Protein AF-A0A1S8TD95-F1 (afdb_monomer)

Mean predicted aligned error: 3.73 Å

Secondary structure (DSSP, 8-state):
-----HHHHHHHH-EEEEEEE-TTS-EEEEEEE--EEETTEEEEEEETTSHHHHHHHHH-EEEEEEE-TT-EEEEEEEEEEE--THHHHHHHHH-TTHHHHS-TTGGGGEEEEEEEEEEEEEEE-SSSS-EEEEEEESS------SEEE-TT-----HHHHH-TT--EE--SS-EE-GGG-----HHHHH-TT--EEE-

Radius of gyration: 20.78 Å; Cα contacts (8 Å, |Δi|>4): 408; chains: 1; bounding box: 47×34×56 Å

Nearest PDB structures (foldseek):
  2ig6-assembly1_A  TM=8.565E-01  e=1.564E-10  Clostridium acetobutylicum
  2ig6-assembly1_B  TM=8.443E-01  e=9.741E-10  Clostridium acetobutylicum
  1t9m-assembly1_B  TM=7.371E-01  e=1.537E-07  Pseudomonas aeruginosa
  6ymh-assembly1_AAA  TM=7.450E-01  e=3.445E-06  Escherichia coli K-12
  6vna-assembly1_C  TM=8.209E-01  e=1.605E-04  Paracoccus denitrificans PD1222

Solvent-accessible surface area (backbone atoms only — not comparable to full-atom values): 11036 Å² total; per-residue (Å²): 130,85,78,79,65,63,63,55,56,46,47,73,53,22,66,27,41,40,32,42,48,47,98,89,66,48,81,42,77,46,78,46,58,45,65,47,74,56,97,84,26,45,28,33,72,45,42,69,90,38,68,70,39,54,31,40,75,74,65,28,44,40,37,38,42,37,64,46,98,71,58,36,32,42,37,39,41,33,38,40,43,80,56,62,76,70,49,48,58,53,49,41,73,73,36,62,74,48,47,77,78,31,53,85,75,55,49,74,50,43,47,29,35,36,40,54,33,26,29,34,38,41,39,31,74,78,46,86,67,38,42,34,48,66,38,51,32,63,96,37,70,63,65,69,70,39,66,46,55,40,84,68,44,82,71,79,56,59,46,36,74,67,35,91,59,59,34,40,45,91,51,93,36,43,44,62,41,63,44,33,48,84,64,78,51,63,42,49,75,64,38,92,74,58,26,45,44,80,70

Structure (mmCIF, N/CA/C/O backbone):
data_AF-A0A1S8TD95-F1
#
_entry.id   AF-A0A1S8TD95-F1
#
loop_
_atom_site.group_PDB
_atom_site.id
_atom_site.type_symbol
_atom_site.label_atom_id
_atom_site.label_alt_id
_atom_site.label_comp_id
_atom_site.label_asym_id
_atom_site.label_entity_id
_atom_site.label_seq_id
_atom_site.pdbx_PDB_ins_code
_atom_site.Cartn_x
_atom_site.Cartn_y
_atom_site.Cartn_z
_atom_site.occupancy
_atom_site.B_iso_or_equiv
_atom_site.auth_seq_id
_atom_site.auth_comp_id
_atom_site.auth_asym_id
_atom_site.auth_atom_id
_atom_site.pdbx_PDB_model_num
ATOM 1 N N . MET A 1 1 ? 19.585 10.163 2.029 1.00 35.16 1 MET A N 1
ATOM 2 C CA . MET A 1 1 ? 18.233 10.493 1.517 1.00 35.16 1 MET A CA 1
ATOM 3 C C . MET A 1 1 ? 17.245 10.356 2.663 1.00 35.16 1 MET A C 1
ATOM 5 O O . MET A 1 1 ? 17.213 9.296 3.270 1.00 35.16 1 MET A O 1
ATOM 9 N N . LYS A 1 2 ? 16.493 11.408 3.016 1.00 37.78 2 LYS A N 1
ATOM 10 C CA . LYS A 1 2 ? 15.393 11.279 3.989 1.00 37.78 2 LYS A CA 1
ATOM 11 C C . LYS A 1 2 ? 14.334 10.378 3.350 1.00 37.78 2 LYS A C 1
ATOM 13 O O . LYS A 1 2 ? 13.801 10.753 2.311 1.00 37.78 2 LYS A O 1
ATOM 18 N N . THR A 1 3 ? 14.073 9.199 3.911 1.00 50.66 3 THR A N 1
ATOM 19 C CA . THR A 1 3 ? 12.971 8.338 3.459 1.00 50.66 3 THR A CA 1
ATOM 20 C C . THR A 1 3 ? 11.686 9.166 3.482 1.00 50.66 3 THR A C 1
ATOM 22 O O . THR A 1 3 ? 11.334 9.703 4.534 1.00 50.66 3 THR A O 1
ATOM 25 N N . LYS A 1 4 ? 11.026 9.334 2.330 1.00 70.69 4 LYS A N 1
ATOM 26 C CA . LYS A 1 4 ? 9.718 9.991 2.278 1.00 70.69 4 LYS A CA 1
ATOM 27 C C . LYS A 1 4 ? 8.750 9.161 3.115 1.00 70.69 4 LYS A C 1
ATOM 29 O O . LYS A 1 4 ? 8.666 7.946 2.960 1.00 70.69 4 LYS A O 1
ATOM 34 N N . ASP A 1 5 ? 8.058 9.814 4.038 1.00 84.75 5 ASP A N 1
ATOM 35 C CA . ASP A 1 5 ? 7.089 9.146 4.897 1.00 84.75 5 ASP A CA 1
ATOM 36 C C . ASP A 1 5 ? 5.727 9.110 4.196 1.00 84.75 5 ASP A C 1
ATOM 38 O O . ASP A 1 5 ? 4.870 9.966 4.414 1.00 84.75 5 ASP A O 1
ATOM 42 N N . TYR A 1 6 ? 5.555 8.140 3.294 1.00 93.56 6 TYR A N 1
ATOM 43 C CA . TYR A 1 6 ? 4.337 7.976 2.495 1.00 93.56 6 TYR A CA 1
ATOM 44 C C . TYR A 1 6 ? 3.078 7.743 3.341 1.00 93.56 6 TYR A C 1
ATOM 46 O O . TYR A 1 6 ? 1.971 8.018 2.881 1.00 93.56 6 TYR A O 1
ATOM 54 N N . PHE A 1 7 ? 3.224 7.332 4.604 1.00 94.50 7 PHE A N 1
ATOM 55 C CA . PHE A 1 7 ? 2.104 7.201 5.534 1.00 94.50 7 PHE A CA 1
ATOM 56 C C . PHE A 1 7 ? 1.451 8.552 5.838 1.00 94.50 7 PHE A C 1
ATOM 58 O O . PHE A 1 7 ? 0.236 8.616 6.020 1.00 94.50 7 PHE A O 1
ATOM 65 N N . LYS A 1 8 ? 2.218 9.651 5.832 1.00 94.12 8 LYS A N 1
ATOM 66 C CA . LYS A 1 8 ? 1.659 10.996 6.041 1.00 94.12 8 LYS A CA 1
ATOM 67 C C . LYS A 1 8 ? 0.661 11.377 4.957 1.00 94.12 8 LYS A C 1
ATOM 69 O O . LYS A 1 8 ? -0.351 11.981 5.279 1.00 94.12 8 LYS A O 1
ATOM 74 N N . ILE A 1 9 ? 0.888 10.947 3.715 1.00 95.75 9 ILE A N 1
ATOM 75 C CA . ILE A 1 9 ? -0.062 11.167 2.617 1.00 95.75 9 ILE A CA 1
ATOM 76 C C . ILE A 1 9 ? -1.394 10.479 2.931 1.00 95.75 9 ILE A C 1
ATOM 78 O O . ILE A 1 9 ? -2.447 11.087 2.773 1.00 95.75 9 ILE A O 1
ATOM 82 N N . LEU A 1 10 ? -1.366 9.241 3.438 1.00 97.00 10 LEU A N 1
ATOM 83 C CA . LEU A 1 10 ? -2.585 8.536 3.847 1.00 97.00 10 LEU A CA 1
ATOM 84 C C . LEU A 1 10 ? -3.296 9.242 5.009 1.00 97.00 10 LEU A C 1
ATOM 86 O O . LEU A 1 10 ? -4.521 9.319 5.006 1.00 97.00 10 LEU A O 1
ATOM 90 N N . ARG A 1 11 ? -2.558 9.813 5.971 1.00 95.56 11 ARG A N 1
ATOM 91 C CA . ARG A 1 11 ? -3.159 10.610 7.056 1.00 95.56 11 ARG A CA 1
ATOM 92 C C . ARG A 1 11 ? -3.758 11.9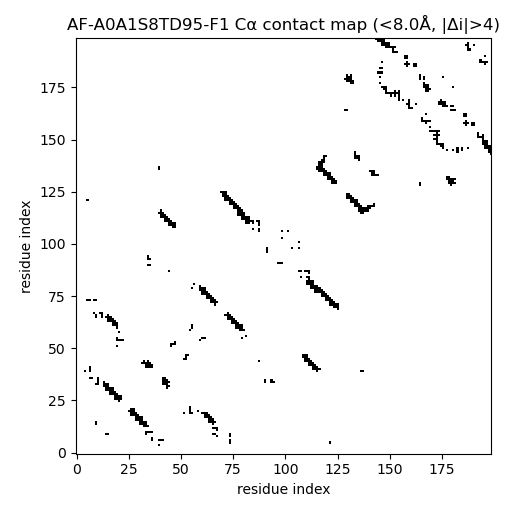27 6.570 1.00 95.56 11 ARG A C 1
ATOM 94 O O . ARG A 1 11 ? -4.793 12.326 7.085 1.00 95.56 11 ARG A O 1
ATOM 101 N N . GLU A 1 12 ? -3.126 12.585 5.603 1.00 95.81 12 GLU A N 1
ATOM 102 C CA . GLU A 1 12 ? -3.654 13.799 4.968 1.00 95.81 12 GLU A CA 1
ATOM 103 C C . GLU A 1 12 ? -4.932 13.516 4.171 1.00 95.81 12 GLU A C 1
ATOM 105 O O . GLU A 1 12 ? -5.856 14.326 4.193 1.00 95.81 12 GLU A O 1
ATOM 110 N N . ILE A 1 13 ? -5.000 12.366 3.489 1.00 96.81 13 ILE A N 1
ATOM 111 C CA . ILE A 1 13 ? -6.228 11.888 2.834 1.00 96.81 13 ILE A CA 1
ATOM 112 C C . ILE A 1 13 ? -7.295 11.559 3.884 1.00 96.81 13 ILE A C 1
ATOM 114 O O . ILE A 1 13 ? -8.469 11.844 3.663 1.00 96.81 13 ILE A O 1
ATOM 118 N N . LYS A 1 14 ? -6.864 11.006 5.025 1.00 95.81 14 LYS A N 1
ATOM 119 C CA . LYS A 1 14 ? -7.662 10.527 6.157 1.00 95.81 14 LYS A CA 1
ATOM 120 C C . LYS A 1 14 ? -8.550 9.336 5.809 1.00 95.81 14 LYS A C 1
ATOM 122 O O . LYS A 1 14 ? -8.367 8.281 6.401 1.00 95.81 14 LYS A O 1
ATOM 127 N N . ASP A 1 15 ? -9.429 9.468 4.829 1.00 97.62 15 ASP A N 1
ATOM 128 C CA . ASP A 1 15 ? -10.420 8.455 4.476 1.00 97.62 15 ASP A CA 1
ATOM 129 C C . ASP A 1 15 ? -9.901 7.632 3.291 1.00 97.62 15 ASP A C 1
ATOM 131 O O . ASP A 1 15 ? -9.894 8.087 2.146 1.00 97.62 15 ASP A O 1
ATOM 135 N N . VAL A 1 16 ? -9.407 6.421 3.557 1.00 98.50 16 VAL A N 1
ATOM 136 C CA . VAL A 1 16 ? -8.734 5.589 2.542 1.00 98.50 16 VAL A CA 1
ATOM 137 C C . VAL A 1 16 ? -9.436 4.247 2.373 1.00 98.50 16 VAL A C 1
ATOM 139 O O . VAL A 1 16 ? -10.143 3.773 3.261 1.00 98.50 16 VAL A O 1
ATOM 142 N N . SER A 1 17 ? -9.251 3.614 1.215 1.00 98.75 17 SER A N 1
ATOM 143 C CA . SER A 1 17 ? -9.850 2.306 0.943 1.00 98.75 17 SER A CA 1
ATOM 144 C C . SER A 1 17 ? -9.037 1.202 1.607 1.00 98.75 17 SER A C 1
ATOM 146 O O . SER A 1 17 ? -7.840 1.084 1.353 1.00 98.75 17 SER A O 1
ATOM 148 N N . PHE A 1 18 ? -9.696 0.374 2.411 1.00 98.81 18 PHE A N 1
ATOM 149 C CA . PHE A 1 18 ? -9.154 -0.844 3.005 1.00 98.81 18 PHE A CA 1
ATOM 150 C C . PHE A 1 18 ? -9.800 -2.061 2.361 1.00 98.81 18 PHE A C 1
ATOM 152 O O . PHE A 1 18 ? -11.028 -2.186 2.346 1.00 98.81 18 PHE A O 1
ATOM 159 N N . ALA A 1 19 ? -8.974 -2.991 1.909 1.00 98.75 19 ALA A N 1
ATOM 160 C CA . ALA A 1 19 ? -9.385 -4.299 1.453 1.00 98.75 19 ALA A CA 1
ATOM 161 C C . ALA A 1 19 ? -8.979 -5.390 2.449 1.00 98.75 19 ALA A C 1
ATOM 163 O O . ALA A 1 19 ? -7.905 -5.343 3.051 1.00 98.75 19 ALA A O 1
ATOM 164 N N . THR A 1 20 ? -9.868 -6.362 2.601 1.00 98.69 20 THR A N 1
ATOM 165 C CA . THR A 1 20 ? -9.721 -7.582 3.408 1.00 98.69 20 THR A CA 1
ATOM 166 C C . THR A 1 20 ? -10.321 -8.743 2.624 1.00 98.69 20 THR A C 1
ATOM 168 O O . THR A 1 20 ? -10.893 -8.541 1.552 1.00 98.69 20 THR A O 1
ATOM 171 N N . VAL A 1 21 ? -10.201 -9.953 3.155 1.00 98.12 21 VAL A N 1
ATOM 172 C CA . VAL A 1 21 ? -10.816 -11.155 2.594 1.00 98.12 21 VAL A CA 1
ATOM 173 C C . VAL A 1 21 ? -11.732 -11.748 3.659 1.00 98.12 21 VAL A C 1
ATOM 175 O O . VAL A 1 21 ? -11.351 -11.772 4.831 1.00 98.12 21 VAL A O 1
ATOM 178 N N . ASP A 1 22 ? -12.941 -12.151 3.279 1.00 97.62 22 A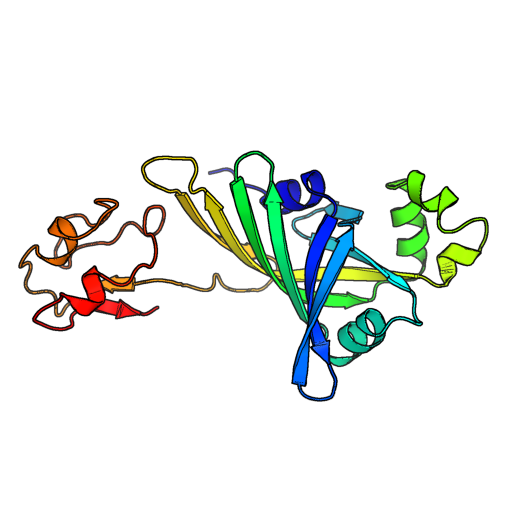SP A N 1
ATOM 179 C CA . ASP A 1 22 ? -13.865 -12.840 4.187 1.00 97.62 22 ASP A CA 1
ATOM 180 C C . ASP A 1 22 ? -13.567 -14.342 4.326 1.00 97.62 22 ASP A C 1
ATOM 182 O O . ASP A 1 22 ? -12.566 -14.853 3.816 1.00 97.62 22 ASP A O 1
ATOM 186 N N . GLU A 1 23 ? -14.402 -15.038 5.099 1.00 96.38 23 GLU A N 1
ATOM 187 C CA . GLU A 1 23 ? -14.228 -16.460 5.409 1.00 96.38 23 GLU A CA 1
ATOM 188 C C . GLU A 1 23 ? -14.355 -17.363 4.174 1.00 96.38 23 GLU A C 1
ATOM 190 O O . GLU A 1 23 ? -13.664 -18.380 4.092 1.00 96.38 23 GLU A O 1
ATOM 195 N N . ASP A 1 24 ? -15.139 -16.935 3.182 1.00 97.31 24 ASP A N 1
ATOM 196 C CA . ASP A 1 24 ? -15.344 -17.630 1.908 1.00 97.31 24 ASP A CA 1
ATOM 197 C C . ASP A 1 24 ? -14.250 -17.305 0.873 1.00 97.31 24 ASP A C 1
ATOM 199 O O . ASP A 1 24 ? -14.223 -17.859 -0.229 1.00 97.31 24 ASP A O 1
ATOM 203 N N . GLY A 1 25 ? -13.309 -16.421 1.215 1.00 96.75 25 GLY A N 1
ATOM 204 C CA . GLY A 1 25 ? -12.226 -16.015 0.325 1.00 96.75 25 GLY A CA 1
ATOM 205 C C . GLY A 1 25 ? -12.597 -14.878 -0.629 1.00 96.75 25 GLY A C 1
ATOM 206 O O . GLY A 1 25 ? -11.812 -14.564 -1.531 1.00 96.75 25 GLY A O 1
ATOM 207 N N . HIS A 1 26 ? -13.755 -14.236 -0.461 1.00 98.19 26 HIS A N 1
ATOM 208 C CA . HIS A 1 26 ? -14.158 -13.120 -1.306 1.00 98.19 26 HIS A CA 1
ATOM 209 C C . HIS A 1 26 ? -13.472 -11.814 -0.873 1.00 98.19 26 HIS 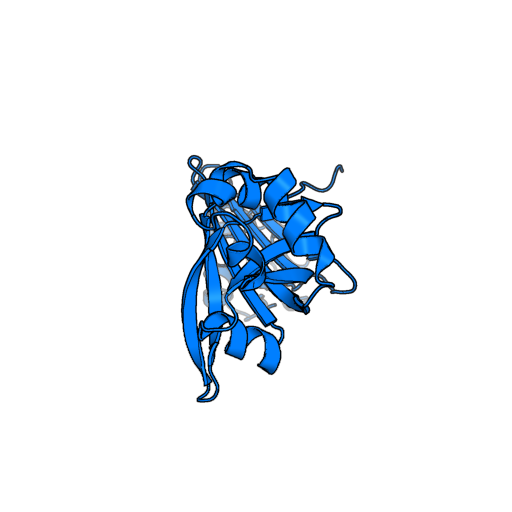A C 1
ATOM 211 O O . HIS A 1 26 ? -13.369 -11.507 0.321 1.00 98.19 26 HIS A O 1
ATOM 217 N N . PRO A 1 27 ? -12.980 -11.012 -1.837 1.00 98.38 27 PRO A N 1
ATOM 218 C CA . PRO A 1 27 ? -12.378 -9.725 -1.541 1.00 98.38 27 PRO A CA 1
ATOM 219 C C . PRO A 1 27 ? -13.453 -8.725 -1.121 1.00 98.38 27 PRO A C 1
ATOM 221 O O . PRO A 1 27 ? -14.472 -8.553 -1.786 1.00 98.38 27 PRO A O 1
ATOM 224 N N . GLN A 1 28 ? -13.177 -8.003 -0.046 1.00 98.69 28 GLN A N 1
ATOM 225 C CA . GLN A 1 28 ? -14.063 -7.000 0.520 1.00 98.69 28 GLN A CA 1
ATOM 226 C C . GLN A 1 28 ? -13.349 -5.651 0.548 1.00 98.69 28 GLN A C 1
ATOM 228 O O . GLN A 1 28 ? -12.149 -5.610 0.811 1.00 98.69 28 GLN A O 1
ATOM 233 N N . VAL A 1 29 ? -14.061 -4.541 0.322 1.00 98.69 29 VAL A N 1
ATOM 234 C CA . VAL A 1 29 ? -13.482 -3.185 0.339 1.00 98.69 29 VAL A CA 1
ATOM 235 C C . VAL A 1 29 ? -14.417 -2.173 1.000 1.00 98.69 29 VAL A C 1
ATOM 237 O O . VAL A 1 29 ? -15.634 -2.252 0.860 1.00 98.69 29 VAL A O 1
ATOM 240 N N . ARG A 1 30 ? -13.853 -1.218 1.743 1.00 98.56 30 ARG A N 1
ATOM 241 C CA . ARG A 1 30 ? -14.581 -0.100 2.368 1.00 98.56 30 ARG A CA 1
ATOM 242 C C . ARG A 1 30 ? -13.652 1.069 2.668 1.00 98.56 30 ARG A C 1
ATOM 244 O O . ARG A 1 30 ? -12.437 0.896 2.697 1.00 98.56 30 ARG A O 1
ATOM 251 N N . ILE A 1 31 ? -14.231 2.231 2.945 1.00 98.56 31 ILE A N 1
ATOM 252 C CA . ILE A 1 31 ? -13.495 3.406 3.417 1.00 98.56 31 ILE A CA 1
ATOM 253 C C . ILE A 1 31 ? -13.314 3.334 4.935 1.00 98.56 31 ILE A C 1
ATOM 255 O O . ILE A 1 31 ? -14.271 3.043 5.654 1.00 98.56 31 ILE A O 1
ATOM 259 N N . ILE A 1 32 ? -12.090 3.580 5.405 1.00 98.44 32 ILE A N 1
ATOM 260 C CA . ILE A 1 32 ? -11.718 3.629 6.823 1.00 98.44 32 ILE A CA 1
ATOM 261 C C . ILE A 1 32 ? -10.832 4.852 7.063 1.00 98.44 32 ILE A C 1
ATOM 263 O O . ILE A 1 32 ? -9.865 5.084 6.333 1.00 98.44 32 ILE A O 1
ATOM 267 N N . ASP A 1 33 ? -11.135 5.586 8.128 1.00 97.62 33 ASP A N 1
ATOM 268 C CA . ASP A 1 33 ? -10.316 6.687 8.615 1.00 97.62 33 ASP A CA 1
ATOM 269 C C . ASP A 1 33 ? -8.970 6.171 9.159 1.00 97.62 33 ASP A C 1
ATOM 271 O O . ASP A 1 33 ? -8.893 5.359 10.090 1.00 97.62 33 ASP A O 1
ATOM 275 N N . VAL A 1 34 ? -7.883 6.711 8.620 1.00 97.69 34 VAL A N 1
ATOM 276 C CA . VAL A 1 34 ? -6.535 6.606 9.176 1.00 97.69 34 VAL A CA 1
ATOM 277 C C . VAL A 1 34 ? -6.466 7.498 10.402 1.00 97.69 34 VAL A C 1
ATOM 279 O O . VAL A 1 34 ? -6.366 8.710 10.255 1.00 97.69 34 VAL A O 1
ATOM 282 N N . MET A 1 35 ? -6.499 6.925 11.603 1.00 97.50 35 MET A N 1
ATOM 283 C CA . MET A 1 35 ? -6.638 7.681 12.854 1.00 97.50 35 MET A CA 1
ATOM 284 C C . MET A 1 35 ? -5.337 8.326 13.318 1.00 97.50 35 MET A C 1
ATOM 286 O O . MET A 1 35 ? -5.349 9.470 13.767 1.00 97.50 35 MET A O 1
ATOM 290 N N . ILE A 1 36 ? -4.224 7.597 13.242 1.00 97.31 36 ILE A N 1
ATOM 291 C CA . ILE A 1 36 ? -2.904 8.052 13.702 1.00 97.31 36 ILE A CA 1
ATOM 292 C C . ILE A 1 36 ? -1.840 7.462 12.772 1.00 97.31 36 ILE A C 1
ATOM 294 O O . ILE A 1 36 ? -1.963 6.316 12.332 1.00 97.31 36 ILE A O 1
ATOM 298 N N . ILE A 1 37 ? -0.783 8.234 12.504 1.00 95.69 37 ILE A N 1
ATOM 299 C CA . ILE A 1 37 ? 0.468 7.752 11.909 1.00 95.69 37 ILE A CA 1
ATOM 300 C C . ILE A 1 37 ? 1.609 8.072 12.865 1.00 95.69 37 ILE A C 1
ATOM 302 O O . ILE A 1 37 ? 1.836 9.233 13.194 1.00 95.69 37 ILE A O 1
ATOM 306 N N . GLU A 1 38 ? 2.356 7.051 13.274 1.00 93.25 38 GLU A N 1
ATOM 307 C CA . GLU A 1 38 ? 3.515 7.215 14.151 1.00 93.25 38 GLU A CA 1
ATOM 308 C C . GLU A 1 38 ? 4.542 6.119 13.858 1.00 93.25 38 GLU A C 1
ATOM 310 O O . GLU A 1 38 ? 4.177 4.952 13.734 1.00 93.25 38 GLU A O 1
ATOM 315 N N . ASN A 1 39 ? 5.829 6.467 13.760 1.00 89.94 39 ASN A N 1
ATOM 316 C CA . ASN A 1 39 ? 6.925 5.502 13.588 1.00 89.94 39 ASN A CA 1
ATOM 317 C C . ASN A 1 39 ? 6.705 4.509 12.424 1.00 89.94 39 ASN A C 1
ATOM 319 O O . ASN A 1 39 ? 6.961 3.314 12.572 1.00 89.94 39 ASN A O 1
ATOM 323 N N . LYS A 1 40 ? 6.221 5.005 11.270 1.00 89.75 40 LYS A N 1
ATOM 324 C CA . LYS A 1 40 ? 5.858 4.205 10.076 1.00 89.75 40 LYS A CA 1
ATOM 325 C C . LYS A 1 40 ? 4.809 3.116 10.349 1.00 89.75 40 LYS A C 1
ATOM 327 O O . LYS A 1 40 ? 4.817 2.064 9.717 1.00 89.75 40 LYS A O 1
ATOM 332 N N . LYS A 1 41 ? 3.920 3.363 11.310 1.00 94.81 41 LYS A N 1
ATOM 333 C CA . LYS A 1 41 ? 2.758 2.526 11.614 1.00 94.81 41 LYS A CA 1
ATOM 334 C C . LYS A 1 41 ? 1.488 3.317 11.377 1.00 94.81 41 LYS A C 1
ATOM 336 O O . LYS A 1 41 ? 1.460 4.530 11.596 1.00 94.81 41 LYS A O 1
ATOM 341 N N . LEU A 1 42 ? 0.449 2.607 10.956 1.00 97.38 42 LEU A N 1
ATOM 342 C CA . LEU A 1 42 ? -0.877 3.159 10.713 1.00 97.38 42 LEU A CA 1
ATOM 343 C C . LEU A 1 42 ? -1.852 2.578 11.723 1.00 97.38 42 LEU A C 1
ATOM 345 O O . LEU A 1 42 ? -1.943 1.359 11.863 1.00 97.38 42 LEU A O 1
ATOM 349 N N . TYR A 1 43 ? -2.583 3.450 12.406 1.00 98.31 43 TYR A N 1
ATOM 350 C CA . TYR A 1 43 ? -3.568 3.060 13.404 1.00 98.31 43 TYR A CA 1
ATOM 351 C C . TYR A 1 43 ? -4.965 3.425 12.930 1.00 98.31 43 TYR A C 1
ATOM 353 O O . TYR A 1 43 ? -5.187 4.507 12.382 1.00 98.31 43 TYR A O 1
ATOM 361 N N . PHE A 1 44 ? -5.906 2.522 13.158 1.00 98.62 44 PHE A N 1
ATOM 362 C CA . PHE A 1 44 ? -7.311 2.689 12.813 1.00 98.62 44 PHE A CA 1
ATOM 363 C C . PHE A 1 44 ? -8.181 1.972 13.845 1.00 98.62 44 PHE A C 1
ATOM 365 O O . PHE A 1 44 ? -7.681 1.209 14.676 1.00 98.62 44 PHE A O 1
ATOM 372 N N . VAL A 1 45 ? -9.485 2.230 13.813 1.00 98.50 45 VAL A N 1
ATOM 373 C CA . VAL A 1 45 ? -10.450 1.603 14.723 1.00 98.50 45 VAL A CA 1
ATOM 374 C C . VAL A 1 45 ? -11.636 1.050 13.950 1.00 98.50 45 VAL A C 1
ATOM 376 O O . VAL A 1 45 ? -12.015 1.569 12.901 1.00 98.50 45 VAL A O 1
ATOM 379 N N . THR A 1 46 ? -12.256 0.002 14.481 1.00 98.44 46 THR A N 1
ATOM 380 C CA . THR A 1 46 ? -13.520 -0.528 13.959 1.00 98.44 46 THR A CA 1
ATOM 381 C C . THR A 1 46 ? -14.367 -1.107 15.086 1.00 98.44 46 THR A C 1
ATOM 383 O O . THR A 1 46 ? -13.844 -1.516 16.118 1.00 98.44 46 THR A O 1
ATOM 386 N N . ALA A 1 47 ? -15.687 -1.119 14.911 1.00 98.25 47 ALA A N 1
ATOM 387 C CA . ALA A 1 47 ? -16.614 -1.657 15.901 1.00 98.25 47 ALA A CA 1
ATOM 388 C C . ALA A 1 47 ? -16.668 -3.187 15.828 1.00 98.25 47 ALA A C 1
ATOM 390 O O . ALA A 1 47 ? -16.719 -3.743 14.730 1.00 98.25 47 ALA A O 1
ATOM 391 N N . ARG A 1 48 ? -16.761 -3.853 16.986 1.00 97.81 48 ARG A N 1
ATOM 392 C CA . ARG A 1 48 ? -16.804 -5.327 17.086 1.00 97.81 48 ARG A CA 1
ATOM 393 C C . ARG A 1 48 ? -17.926 -5.999 16.291 1.00 97.81 48 ARG A C 1
ATOM 395 O O . ARG A 1 48 ? -17.796 -7.157 15.927 1.00 97.81 48 ARG A O 1
ATOM 402 N N . GLY A 1 49 ? -19.022 -5.289 16.029 1.00 97.94 49 GLY A N 1
ATOM 403 C CA . GLY A 1 49 ? -20.166 -5.822 15.284 1.00 97.94 49 GLY A CA 1
ATOM 404 C C . GLY A 1 49 ? -20.040 -5.773 13.757 1.00 97.94 49 GLY A C 1
ATOM 405 O O . GLY A 1 49 ? -20.995 -6.132 13.083 1.00 97.94 49 GLY A O 1
ATOM 406 N N . LYS A 1 50 ? -18.930 -5.274 13.194 1.00 98.00 50 LYS A N 1
ATOM 407 C CA . LYS A 1 50 ? -18.744 -5.157 11.736 1.00 98.00 50 LYS A CA 1
ATOM 408 C C . LYS A 1 50 ? -18.031 -6.383 11.168 1.00 98.00 50 LYS A C 1
ATOM 410 O O . LYS A 1 50 ? -17.058 -6.838 11.761 1.00 98.00 50 LYS A O 1
ATOM 415 N N . ASP A 1 51 ? -18.371 -6.785 9.945 1.00 98.50 51 ASP A N 1
ATOM 416 C CA . ASP A 1 51 ? -17.640 -7.846 9.228 1.00 98.50 51 ASP A CA 1
ATOM 417 C C . ASP A 1 51 ? -16.154 -7.520 9.076 1.00 98.50 51 ASP A C 1
ATOM 419 O O . ASP A 1 51 ? -15.302 -8.391 9.207 1.00 98.50 51 ASP A O 1
ATOM 423 N N . PHE A 1 52 ? -15.824 -6.236 8.898 1.00 98.62 52 PHE A N 1
ATOM 424 C CA . PHE A 1 52 ? -14.436 -5.778 8.871 1.00 98.62 52 PHE A CA 1
ATOM 425 C C . PHE A 1 52 ? -13.676 -6.161 10.150 1.00 98.62 52 PHE A C 1
ATOM 427 O O . PHE A 1 52 ? -12.529 -6.569 10.059 1.00 98.62 52 PHE A O 1
ATOM 434 N N . TYR A 1 53 ? -14.302 -6.091 11.331 1.00 98.69 53 TYR A N 1
ATOM 435 C CA . TYR A 1 53 ? -13.672 -6.547 12.575 1.00 98.69 53 TYR A CA 1
ATOM 436 C C . TYR A 1 53 ? -13.403 -8.058 12.553 1.00 98.69 53 TYR A C 1
ATOM 438 O O . TYR A 1 53 ? -12.277 -8.468 12.822 1.00 98.69 53 TYR A O 1
ATOM 446 N N . LYS A 1 54 ? -14.408 -8.867 12.182 1.00 98.50 54 LYS A N 1
ATOM 447 C CA . LYS A 1 54 ? -14.277 -10.332 12.067 1.00 98.50 54 LYS A CA 1
ATOM 448 C C . LYS A 1 54 ? -13.126 -10.707 11.123 1.00 98.50 54 LYS A C 1
ATOM 450 O O . LYS A 1 54 ? -12.227 -11.445 11.507 1.00 98.50 54 LYS A O 1
ATOM 455 N N . GLN A 1 55 ? -13.091 -10.094 9.941 1.00 98.62 55 GLN A N 1
ATOM 456 C CA . GLN A 1 55 ? -12.067 -10.320 8.914 1.00 98.62 55 GLN A CA 1
ATOM 457 C C . GLN A 1 55 ? -10.647 -9.986 9.400 1.00 98.62 55 GLN A C 1
ATOM 459 O O . GLN A 1 55 ? -9.696 -10.704 9.089 1.00 98.62 55 GLN A O 1
ATOM 464 N N . LEU A 1 56 ? -10.485 -8.907 10.173 1.00 98.50 56 LEU A N 1
ATOM 465 C CA . LEU A 1 56 ? -9.185 -8.520 10.732 1.00 98.50 56 LEU A CA 1
ATOM 466 C C . LEU A 1 56 ? -8.701 -9.501 11.798 1.00 98.50 56 LEU A C 1
ATOM 468 O O . LEU A 1 56 ? -7.515 -9.815 11.821 1.00 98.50 56 LEU A O 1
ATOM 472 N N . GLU A 1 57 ? -9.589 -9.972 12.674 1.00 98.00 57 GLU A N 1
ATOM 473 C CA . GLU A 1 57 ? -9.229 -10.942 13.716 1.00 98.00 57 GLU A CA 1
ATOM 474 C C . GLU A 1 57 ? -8.846 -12.300 13.112 1.00 98.00 57 GLU A C 1
ATOM 476 O O . GLU A 1 57 ? -7.944 -12.961 13.621 1.00 98.00 57 GLU A O 1
ATOM 481 N N . GLU A 1 58 ? -9.493 -12.699 12.015 1.00 96.94 58 GLU A N 1
ATOM 482 C CA . GLU A 1 58 ? -9.251 -13.985 11.354 1.00 96.94 58 GLU A CA 1
ATOM 483 C C . GLU A 1 58 ? -7.995 -13.998 10.480 1.00 96.94 58 GLU A C 1
ATOM 485 O O . GLU A 1 58 ? -7.230 -14.963 10.520 1.00 96.94 58 GLU A O 1
ATOM 490 N N . LYS A 1 59 ? -7.790 -12.964 9.653 1.00 97.25 59 LYS A N 1
ATOM 491 C CA . LYS A 1 59 ? -6.706 -12.945 8.653 1.00 97.25 59 LYS A CA 1
ATOM 492 C C . LYS A 1 59 ? -5.522 -12.074 9.043 1.00 97.25 59 LYS A C 1
ATOM 494 O O . LYS A 1 59 ? -4.429 -12.313 8.549 1.00 97.25 59 LYS A O 1
ATOM 499 N N . GLN A 1 60 ? -5.727 -11.069 9.897 1.00 97.69 60 GLN A N 1
ATOM 500 C CA . GLN A 1 60 ? -4.687 -10.135 10.346 1.00 97.69 60 GLN A CA 1
ATOM 501 C C . GLN A 1 60 ? -3.878 -9.484 9.210 1.00 97.69 60 GLN A C 1
ATOM 503 O O . GLN A 1 60 ? -2.741 -9.059 9.405 1.00 97.69 60 GLN A O 1
ATOM 508 N N . GLU A 1 61 ? -4.485 -9.329 8.034 1.00 97.88 61 GLU A N 1
ATOM 509 C CA . GLU A 1 61 ? -3.875 -8.713 6.858 1.00 97.88 61 GLU A CA 1
ATOM 510 C C . GLU A 1 61 ? -4.852 -7.763 6.169 1.00 97.88 61 GLU A C 1
ATOM 512 O O . GLU A 1 61 ? -6.064 -7.988 6.139 1.00 97.88 61 GLU A O 1
ATOM 517 N N . VAL A 1 62 ? -4.309 -6.683 5.610 1.00 98.56 62 VAL A N 1
ATOM 518 C CA . VAL A 1 62 ? -5.065 -5.687 4.846 1.00 98.56 62 VAL A CA 1
ATOM 519 C C . VAL A 1 62 ? -4.274 -5.229 3.627 1.00 98.56 62 VAL A C 1
ATOM 521 O O . VAL A 1 62 ? -3.040 -5.190 3.638 1.00 98.56 62 VAL A O 1
ATOM 524 N N . ALA A 1 63 ? -4.997 -4.791 2.600 1.00 98.62 63 ALA A N 1
ATOM 525 C CA . ALA A 1 63 ? -4.454 -3.910 1.573 1.00 98.62 63 ALA A CA 1
ATOM 526 C C . ALA A 1 63 ? -5.101 -2.527 1.697 1.00 98.62 63 ALA A C 1
ATOM 528 O O . ALA A 1 63 ? -6.298 -2.417 1.937 1.00 98.62 63 ALA A O 1
ATOM 529 N N . ILE A 1 64 ? -4.323 -1.462 1.547 1.00 98.56 64 ILE A N 1
ATOM 530 C CA . ILE A 1 64 ? -4.780 -0.079 1.693 1.00 98.56 64 ILE A CA 1
ATOM 531 C C . ILE A 1 64 ? -4.423 0.687 0.427 1.00 98.56 64 ILE A C 1
ATOM 533 O O . ILE A 1 64 ? -3.319 0.538 -0.097 1.00 98.56 64 ILE A O 1
ATOM 537 N N . THR A 1 65 ? -5.330 1.530 -0.058 1.00 98.50 65 THR A N 1
ATOM 538 C CA . THR A 1 65 ? -5.035 2.479 -1.134 1.00 98.50 65 THR A CA 1
ATOM 539 C C . THR A 1 65 ? -5.674 3.834 -0.871 1.00 98.50 65 THR A C 1
ATOM 541 O O . THR A 1 65 ? -6.832 3.929 -0.457 1.00 98.50 65 THR A O 1
ATOM 544 N N . GLY A 1 66 ? -4.918 4.892 -1.140 1.00 98.06 66 GLY A N 1
ATOM 545 C CA . GLY A 1 66 ? -5.384 6.271 -1.068 1.00 98.06 66 GLY A CA 1
ATOM 546 C C . GLY A 1 66 ? -4.777 7.109 -2.185 1.00 98.06 66 GLY A C 1
ATOM 547 O O . GLY A 1 66 ? -3.645 6.866 -2.604 1.00 98.06 66 GLY A O 1
ATOM 548 N N . VAL A 1 67 ? -5.533 8.103 -2.648 1.00 97.38 67 VAL A N 1
ATOM 549 C CA . VAL A 1 67 ? -5.091 9.102 -3.625 1.00 97.38 67 VAL A CA 1
ATOM 550 C C . VAL A 1 67 ? -5.338 10.501 -3.068 1.00 97.38 67 VAL A C 1
ATOM 552 O O . VAL A 1 67 ? -6.405 10.775 -2.521 1.00 97.38 67 VAL A O 1
ATOM 555 N N . ASN A 1 68 ? -4.347 11.386 -3.166 1.00 96.12 68 ASN A N 1
ATOM 556 C CA . ASN A 1 68 ? -4.487 12.774 -2.723 1.00 96.12 68 ASN A CA 1
ATOM 557 C C . ASN A 1 68 ? -4.928 13.700 -3.875 1.00 96.12 68 ASN A C 1
ATOM 559 O O . ASN A 1 68 ? -5.002 13.304 -5.037 1.00 96.12 68 ASN A O 1
ATOM 563 N N . LYS A 1 69 ? -5.168 14.982 -3.571 1.00 95.19 69 LYS A N 1
ATOM 564 C CA . LYS A 1 69 ? -5.583 15.994 -4.567 1.00 95.19 69 LYS A CA 1
ATOM 565 C C . LYS A 1 69 ? -4.540 16.285 -5.659 1.00 95.19 69 LYS A C 1
ATOM 567 O O . LYS A 1 69 ? -4.866 16.944 -6.638 1.00 95.19 69 LYS A O 1
ATOM 572 N N . LYS A 1 70 ? -3.296 15.827 -5.486 1.00 94.31 70 LYS A N 1
ATOM 573 C CA . LYS A 1 70 ? -2.215 15.922 -6.479 1.00 94.31 70 LYS A CA 1
ATOM 574 C C . LYS A 1 70 ? -2.124 14.667 -7.356 1.00 94.31 70 LYS A C 1
ATOM 576 O O . LYS A 1 70 ? -1.149 14.518 -8.079 1.00 94.31 70 LYS A O 1
ATOM 581 N N . TYR A 1 71 ? -3.104 13.762 -7.277 1.00 94.19 71 TYR A N 1
ATOM 582 C CA . TYR A 1 71 ? -3.109 12.466 -7.968 1.00 94.19 71 TYR A CA 1
ATOM 583 C C . TYR A 1 71 ? -1.955 11.539 -7.565 1.00 94.19 71 TYR A C 1
ATOM 585 O O . TYR A 1 71 ? -1.619 10.596 -8.282 1.00 94.19 71 TYR A O 1
ATOM 593 N N . GLN A 1 72 ? -1.364 11.774 -6.391 1.00 96.44 72 GLN A N 1
ATOM 594 C CA . GLN A 1 72 ? -0.356 10.888 -5.831 1.00 96.44 72 GLN A CA 1
ATOM 595 C C . GLN A 1 72 ? -1.054 9.747 -5.109 1.00 96.44 72 GLN A C 1
ATOM 597 O O . GLN A 1 72 ? -1.921 9.977 -4.261 1.00 96.44 72 GLN A O 1
ATOM 602 N N . THR A 1 73 ? -0.660 8.527 -5.444 1.00 97.50 73 THR A N 1
ATOM 603 C CA . THR A 1 73 ? -1.243 7.303 -4.907 1.00 97.50 73 THR A CA 1
ATOM 604 C C . THR A 1 73 ? -0.265 6.645 -3.948 1.00 97.50 73 THR A C 1
ATOM 606 O O . THR A 1 73 ? 0.926 6.533 -4.239 1.00 97.50 73 THR A O 1
ATOM 609 N N . VAL A 1 74 ? -0.774 6.179 -2.812 1.00 97.69 74 VAL A N 1
ATOM 610 C CA . VAL A 1 74 ? -0.047 5.295 -1.897 1.00 97.69 74 VAL A CA 1
ATOM 611 C C . VAL A 1 74 ? -0.842 4.011 -1.759 1.00 97.69 74 VAL A C 1
ATOM 613 O O . VAL A 1 74 ? -2.025 4.042 -1.413 1.00 97.69 74 VAL A O 1
ATOM 616 N N . ARG A 1 75 ? -0.180 2.885 -2.017 1.00 97.56 75 ARG A N 1
ATOM 617 C CA . ARG A 1 75 ? -0.713 1.540 -1.803 1.00 97.56 75 ARG A CA 1
ATOM 618 C C . ARG A 1 75 ? 0.129 0.820 -0.771 1.00 97.56 75 ARG A C 1
ATOM 620 O O . ARG A 1 75 ? 1.351 0.910 -0.831 1.00 97.56 75 ARG A O 1
ATOM 627 N N . LEU A 1 76 ? -0.515 0.104 0.140 1.00 96.50 76 LEU A N 1
ATOM 628 C CA . LEU A 1 76 ? 0.129 -0.720 1.158 1.00 96.50 76 LEU A CA 1
ATOM 629 C C . LEU A 1 76 ? -0.503 -2.108 1.169 1.00 96.50 76 LEU A C 1
ATOM 631 O O . LEU A 1 76 ? -1.714 -2.234 1.009 1.00 96.50 76 LEU A O 1
ATOM 635 N N . ASN A 1 77 ? 0.297 -3.119 1.460 1.00 97.62 77 ASN A N 1
ATOM 636 C CA . ASN A 1 77 ? -0.143 -4.453 1.834 1.00 97.62 77 ASN A CA 1
ATOM 637 C C . ASN A 1 77 ? 0.619 -4.827 3.103 1.00 97.62 77 ASN A C 1
ATOM 639 O O . ASN A 1 77 ? 1.838 -4.644 3.170 1.00 97.62 77 ASN A O 1
ATOM 643 N N . GLY A 1 78 ? -0.071 -5.321 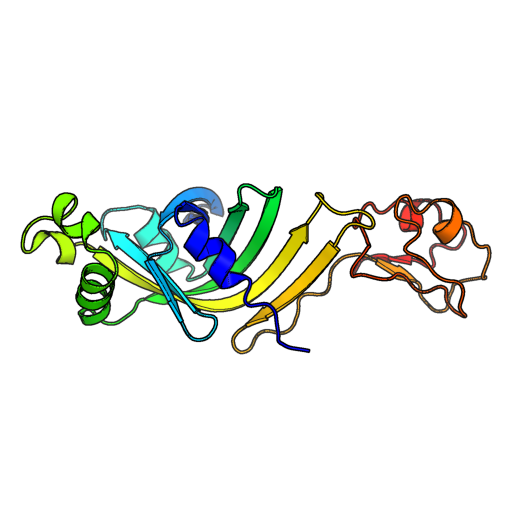4.125 1.00 97.31 78 GLY A N 1
ATOM 644 C CA . GLY A 1 78 ? 0.631 -5.676 5.348 1.00 97.31 78 GLY A CA 1
ATOM 645 C C . GLY A 1 78 ? -0.223 -6.266 6.451 1.00 97.31 78 GLY A C 1
ATOM 646 O O . GLY A 1 78 ? -1.449 -6.353 6.363 1.00 97.31 78 GLY A O 1
ATOM 647 N N . LYS A 1 79 ? 0.486 -6.649 7.511 1.00 98.25 79 LYS A N 1
ATOM 648 C CA . LYS A 1 79 ? -0.058 -7.286 8.700 1.00 98.25 79 LYS A CA 1
ATOM 649 C C . LYS A 1 79 ? -0.565 -6.256 9.686 1.00 98.25 79 LYS A C 1
ATOM 651 O O . LYS A 1 79 ? 0.091 -5.244 9.971 1.00 98.25 79 LYS A O 1
ATOM 656 N N . VAL A 1 80 ? -1.716 -6.563 10.256 1.00 98.50 80 VAL A N 1
ATOM 657 C CA . VAL A 1 80 ? -2.349 -5.785 11.309 1.00 98.50 80 VAL A CA 1
ATOM 658 C C . VAL A 1 80 ? -2.412 -6.595 12.588 1.00 98.50 80 VAL A C 1
ATOM 660 O O . VAL A 1 80 ? -2.501 -7.816 12.575 1.00 98.50 80 VAL A O 1
ATOM 663 N N . LYS A 1 81 ? -2.394 -5.905 13.721 1.00 98.31 81 LYS A N 1
ATOM 664 C CA . LYS A 1 81 ? -2.678 -6.520 15.014 1.00 98.31 81 LYS A CA 1
ATOM 665 C C . LYS A 1 81 ? -3.640 -5.665 15.807 1.00 98.31 81 LYS A C 1
ATOM 667 O O . LYS A 1 81 ? -3.566 -4.434 15.750 1.00 98.31 81 LYS A O 1
ATOM 672 N N . LYS A 1 82 ? -4.503 -6.329 16.565 1.00 98.50 82 LYS A N 1
ATOM 673 C CA . LYS A 1 82 ? -5.341 -5.688 17.569 1.00 98.50 82 LYS A CA 1
ATOM 674 C C . LYS A 1 82 ? -4.478 -5.135 18.704 1.00 98.50 82 LYS A C 1
ATOM 676 O O . LYS A 1 82 ? -3.430 -5.691 19.037 1.00 98.50 82 LYS A O 1
ATOM 681 N N . LEU A 1 83 ? -4.901 -4.010 19.260 1.00 98.31 83 LEU A N 1
ATOM 682 C CA . LEU A 1 83 ? -4.206 -3.285 20.317 1.00 98.31 83 LEU A CA 1
ATOM 683 C C . LEU A 1 83 ? -4.958 -3.382 21.644 1.00 98.31 83 LEU A C 1
ATOM 685 O O . LEU A 1 83 ? -6.121 -3.775 21.706 1.00 98.31 83 LEU A O 1
ATOM 689 N N . GLU A 1 84 ? -4.280 -2.993 22.719 1.00 97.44 84 GLU A N 1
ATOM 690 C CA . GLU A 1 84 ? -4.882 -2.896 24.047 1.00 97.44 84 GLU A CA 1
ATOM 691 C C . GLU A 1 84 ? -5.968 -1.814 24.105 1.00 97.44 84 GLU A C 1
ATOM 693 O O . GLU A 1 84 ? -5.899 -0.801 23.407 1.00 97.44 84 GLU A O 1
ATOM 698 N N . LYS A 1 85 ? -6.947 -1.990 25.003 1.00 93.38 85 LYS A N 1
ATOM 699 C CA . LYS A 1 85 ? -8.144 -1.134 25.099 1.00 93.38 85 LYS A CA 1
ATOM 700 C C . LYS A 1 85 ? -7.840 0.363 25.235 1.00 93.38 85 LYS A C 1
ATOM 702 O O . LYS A 1 85 ? -8.575 1.171 24.674 1.00 93.38 85 LYS A O 1
ATOM 707 N N . GLY A 1 86 ? -6.754 0.730 25.923 1.00 95.25 86 GLY A N 1
ATOM 708 C CA . GLY A 1 86 ? -6.357 2.131 26.121 1.00 95.25 86 GLY A CA 1
ATOM 709 C C . GLY A 1 86 ? -6.032 2.882 24.823 1.00 95.25 86 GLY A C 1
ATOM 710 O O . GLY A 1 86 ? -6.089 4.109 24.787 1.00 95.25 86 GLY A O 1
ATOM 711 N N . TRP A 1 87 ? -5.764 2.172 23.722 1.00 97.69 87 TRP A N 1
ATOM 712 C CA . TRP A 1 87 ? -5.575 2.805 22.415 1.00 97.69 87 TRP A CA 1
ATOM 713 C C . TRP A 1 87 ? -6.835 3.480 21.879 1.00 97.69 87 TRP A C 1
ATOM 715 O O . TRP A 1 87 ? -6.718 4.438 21.118 1.00 97.69 87 TRP A O 1
ATOM 725 N N . VAL A 1 88 ? -8.026 3.017 22.269 1.00 97.56 88 VAL A N 1
ATOM 726 C CA . VAL A 1 88 ? -9.279 3.668 21.867 1.00 97.56 88 VAL A CA 1
ATOM 727 C C . VAL A 1 88 ? -9.358 5.070 22.463 1.00 97.56 88 VAL A C 1
ATOM 729 O O . VAL A 1 88 ? -9.709 6.003 21.747 1.00 97.56 88 VAL A O 1
ATOM 732 N N . ASP A 1 89 ? -8.979 5.242 23.731 1.00 96.75 89 ASP A N 1
ATOM 733 C CA . ASP A 1 89 ? -8.963 6.563 24.365 1.00 96.75 89 ASP A CA 1
ATOM 734 C C . ASP A 1 89 ? -7.970 7.490 23.646 1.00 96.75 89 ASP A C 1
ATOM 736 O O . ASP A 1 89 ? -8.360 8.567 23.196 1.00 96.75 89 ASP A O 1
ATOM 740 N N . ARG A 1 90 ? -6.745 7.011 23.377 1.00 96.81 90 ARG A N 1
ATOM 741 C CA . ARG A 1 90 ? -5.739 7.769 22.611 1.00 96.81 90 ARG A CA 1
ATOM 742 C C . ARG A 1 90 ? -6.240 8.198 21.227 1.00 96.81 90 ARG A C 1
ATOM 744 O O . ARG A 1 90 ? -6.033 9.337 20.819 1.00 96.81 90 ARG A O 1
ATOM 751 N N . VAL A 1 91 ? -6.897 7.301 20.488 1.00 96.62 91 VAL A N 1
ATOM 752 C CA . VAL A 1 91 ? -7.467 7.632 19.170 1.00 96.62 91 VAL A CA 1
ATOM 753 C C . VAL A 1 91 ? -8.468 8.779 19.279 1.00 96.62 91 VAL A C 1
ATOM 755 O O . VAL A 1 91 ? -8.465 9.659 18.420 1.00 96.62 91 VAL A O 1
ATOM 758 N N . PHE A 1 92 ? -9.297 8.795 20.321 1.00 96.69 92 PHE A N 1
ATOM 759 C CA . PHE A 1 92 ? -10.301 9.837 20.531 1.00 96.69 92 PHE A CA 1
ATOM 760 C C . PHE A 1 92 ? -9.690 11.171 20.961 1.00 96.69 92 PHE A C 1
ATOM 762 O O . PHE A 1 92 ? -10.185 12.212 20.527 1.00 96.69 92 PHE A O 1
ATOM 769 N N . ASP A 1 93 ? -8.610 11.146 21.742 1.00 95.88 93 ASP A N 1
ATOM 770 C CA . ASP A 1 93 ? -7.868 12.351 22.128 1.00 95.88 93 ASP A CA 1
ATOM 771 C C . ASP A 1 93 ? -7.249 13.043 20.900 1.00 95.88 93 ASP A C 1
ATOM 773 O O . ASP A 1 93 ? -7.288 14.267 20.780 1.00 95.88 93 ASP A O 1
ATOM 777 N N . GLU A 1 94 ? -6.749 12.263 19.935 1.00 95.00 94 GLU A N 1
ATOM 778 C CA . GLU A 1 94 ? -6.170 12.778 18.684 1.00 95.00 94 GLU A CA 1
ATOM 779 C C . GLU A 1 94 ? -7.219 13.061 17.584 1.00 95.00 94 GLU A C 1
ATOM 781 O O . GLU A 1 94 ? -6.923 13.730 16.592 1.00 95.00 94 GLU A O 1
ATOM 786 N N . ASN A 1 95 ? -8.455 12.565 17.730 1.00 93.50 95 ASN A N 1
ATOM 787 C CA . ASN A 1 95 ? -9.526 12.684 16.732 1.00 93.50 95 ASN A CA 1
ATOM 788 C C . ASN A 1 95 ? -10.841 13.142 17.383 1.00 93.50 95 ASN A C 1
ATOM 790 O O . ASN A 1 95 ? -11.857 12.444 17.344 1.00 93.50 95 ASN A O 1
ATOM 794 N N . LEU A 1 96 ? -10.838 14.356 17.943 1.00 92.31 96 LEU A N 1
ATOM 795 C CA . LEU A 1 96 ? -11.933 14.894 18.763 1.00 92.31 96 LEU A CA 1
ATOM 796 C C . LEU A 1 96 ? -13.323 14.835 18.107 1.00 92.31 96 LEU A C 1
ATOM 798 O O . LEU A 1 96 ? -14.320 14.680 18.814 1.00 92.31 96 LEU A O 1
ATOM 802 N N . SER A 1 97 ? -13.410 14.906 16.774 1.00 91.06 97 SER A N 1
ATOM 803 C CA . SER A 1 97 ? -14.679 14.800 16.040 1.00 91.06 97 SER A CA 1
ATOM 804 C C . SER A 1 97 ? -15.406 13.472 16.276 1.00 91.06 97 SER A C 1
ATOM 806 O O . SER A 1 97 ? -16.629 13.413 16.162 1.00 91.06 97 SER A O 1
ATOM 808 N N . MET A 1 98 ? -14.682 12.406 16.629 1.00 93.31 98 MET A N 1
ATOM 809 C CA . MET A 1 98 ? -15.266 11.092 16.901 1.00 93.31 98 MET A CA 1
ATOM 810 C C . MET A 1 98 ? -16.165 11.076 18.136 1.00 93.31 98 MET A C 1
ATOM 812 O O . MET A 1 98 ? -17.070 10.246 18.200 1.00 93.31 98 MET A O 1
ATOM 816 N N . ASN A 1 99 ? -15.978 12.005 19.081 1.00 93.31 99 ASN A N 1
ATOM 817 C CA . ASN A 1 99 ? -16.833 12.110 20.268 1.00 93.31 99 ASN A CA 1
ATOM 818 C C . ASN A 1 99 ? -18.304 12.381 19.906 1.00 93.31 99 ASN A C 1
ATOM 820 O O . ASN A 1 99 ? -19.198 11.965 20.639 1.00 93.31 99 ASN A O 1
ATOM 824 N N . ASN A 1 100 ? -18.559 13.017 18.758 1.00 94.44 100 ASN A N 1
ATOM 825 C CA . ASN A 1 100 ? -19.916 13.250 18.261 1.00 94.44 100 ASN A CA 1
ATOM 826 C C . ASN A 1 100 ? -20.540 11.987 17.650 1.00 94.44 100 ASN A C 1
ATOM 828 O O . ASN A 1 100 ? -21.751 11.807 17.709 1.00 94.44 100 ASN A O 1
ATOM 832 N N . VAL A 1 101 ? -19.718 11.111 17.065 1.00 93.44 101 VAL A N 1
ATOM 833 C CA . VAL A 1 101 ? -20.165 9.847 16.456 1.00 93.44 101 VAL A CA 1
ATOM 834 C C . VAL A 1 101 ? -20.384 8.777 17.527 1.00 93.44 101 VAL A C 1
ATOM 836 O O . VAL A 1 101 ? -21.335 8.004 17.454 1.00 93.44 101 VAL A O 1
ATOM 839 N N . TYR A 1 102 ? -19.520 8.756 18.542 1.00 94.69 102 TYR A N 1
ATOM 840 C CA . TYR A 1 102 ? -19.550 7.811 19.654 1.00 94.69 102 TYR A CA 1
ATOM 841 C C . TYR A 1 102 ? -19.636 8.556 20.996 1.00 94.69 102 TYR A C 1
ATOM 843 O O . TYR A 1 102 ? -18.631 8.673 21.705 1.00 94.69 102 TYR A O 1
ATOM 851 N N . PRO A 1 103 ? -20.828 9.048 21.383 1.00 92.88 103 PRO A N 1
ATOM 852 C CA . PRO A 1 103 ? -21.001 9.801 22.617 1.00 92.88 103 PRO A CA 1
ATOM 853 C C . PRO A 1 103 ? -20.808 8.936 23.872 1.00 92.88 103 PRO A C 1
ATOM 855 O O . PRO A 1 103 ? -21.163 7.750 23.921 1.00 92.88 103 PRO A O 1
ATOM 858 N N . GLY A 1 104 ? -20.270 9.551 24.926 1.00 92.00 104 GLY A N 1
ATOM 859 C CA . GLY A 1 104 ? -20.100 8.931 26.239 1.00 92.00 104 GLY A CA 1
ATOM 860 C C . GLY A 1 104 ? -19.203 7.689 26.210 1.00 92.00 104 GLY A C 1
ATOM 861 O O . GLY A 1 104 ? -18.059 7.729 25.763 1.00 92.00 104 GLY A O 1
ATOM 862 N N . LYS A 1 105 ? -19.717 6.565 26.723 1.00 94.75 105 LYS A N 1
ATOM 863 C CA . LYS A 1 105 ? -18.988 5.284 26.783 1.00 94.75 105 LYS A CA 1
ATOM 864 C C . LYS A 1 105 ? -19.188 4.407 25.541 1.00 94.75 105 LYS A C 1
ATOM 866 O O . LYS A 1 105 ? -18.632 3.313 25.485 1.00 94.75 105 LYS A O 1
ATOM 871 N N . SER A 1 106 ? -19.952 4.862 24.544 1.00 96.44 106 SER A N 1
ATOM 872 C CA . SER A 1 106 ? -20.229 4.059 23.342 1.00 96.44 106 SER A CA 1
ATOM 873 C C . SER A 1 106 ? -18.969 3.755 22.527 1.00 96.44 106 SER A C 1
ATOM 875 O O . SER A 1 106 ? -18.894 2.691 21.920 1.00 96.44 106 SER A O 1
ATOM 877 N N . ARG A 1 107 ? -17.937 4.611 22.590 1.00 95.75 107 ARG A N 1
ATOM 878 C CA . ARG A 1 107 ? -16.636 4.391 21.932 1.00 95.75 107 ARG A CA 1
ATOM 879 C C . ARG A 1 107 ? -15.971 3.062 22.273 1.00 95.75 107 ARG A C 1
ATOM 881 O O . ARG A 1 107 ? -15.254 2.526 21.443 1.00 95.75 107 ARG A O 1
ATOM 888 N N . TYR A 1 108 ? -16.259 2.474 23.433 1.00 96.69 108 TYR A N 1
ATOM 889 C CA . TYR A 1 108 ? -15.690 1.183 23.830 1.00 96.69 108 TYR A CA 1
ATOM 890 C C . TYR A 1 108 ? -16.288 -0.019 23.077 1.00 96.69 108 TYR A C 1
ATOM 892 O O . TYR A 1 108 ? -15.912 -1.163 23.344 1.00 96.69 108 TYR A O 1
ATOM 900 N N . ILE A 1 109 ? -17.208 0.201 22.128 1.00 97.56 109 ILE A N 1
ATOM 901 C CA . ILE A 1 109 ? -17.552 -0.797 21.101 1.00 97.56 109 ILE A CA 1
ATOM 902 C C . ILE A 1 109 ? -16.465 -0.942 20.030 1.00 97.56 109 ILE A C 1
ATOM 904 O O . ILE A 1 109 ? -16.438 -1.947 19.317 1.00 97.56 109 ILE A O 1
ATOM 908 N N . LEU A 1 110 ? -15.598 0.064 19.908 1.00 98.25 110 LEU A N 1
ATOM 909 C CA . LEU A 1 110 ? -14.478 0.076 18.986 1.00 98.25 110 LEU A CA 1
ATOM 910 C C . LEU A 1 110 ? -13.308 -0.725 19.549 1.00 98.25 110 LEU A C 1
ATOM 912 O O . LEU A 1 110 ? -13.079 -0.771 20.756 1.00 98.25 110 LEU A O 1
ATOM 916 N N . GLU A 1 111 ? -12.555 -1.316 18.638 1.00 98.50 111 GLU A N 1
ATOM 917 C CA . GLU A 1 111 ? -11.258 -1.929 18.875 1.00 98.50 111 GLU A CA 1
ATOM 918 C C . GLU A 1 111 ? -10.239 -1.232 17.977 1.00 98.50 111 GLU A C 1
ATOM 920 O O . GLU A 1 111 ? -10.548 -0.880 16.832 1.00 98.50 111 GLU A O 1
ATOM 925 N N . ALA A 1 112 ? -9.038 -1.013 18.506 1.00 98.50 112 ALA A N 1
ATOM 926 C CA . ALA A 1 112 ? -7.954 -0.368 17.782 1.00 98.50 112 ALA A CA 1
ATOM 927 C C . ALA A 1 112 ? -7.026 -1.407 17.153 1.00 98.50 112 ALA A C 1
ATOM 929 O O . ALA A 1 112 ? -6.707 -2.430 17.760 1.00 98.50 112 ALA A O 1
ATOM 930 N N . PHE A 1 113 ? -6.571 -1.114 15.940 1.00 98.75 113 PHE A N 1
ATOM 931 C CA . PHE A 1 113 ? -5.672 -1.956 15.166 1.00 98.75 113 PHE A CA 1
ATOM 932 C C . PHE A 1 113 ? -4.474 -1.146 14.682 1.00 98.75 113 PHE A C 1
ATOM 934 O O . PHE A 1 113 ? -4.558 0.065 14.469 1.00 98.75 113 PHE A O 1
ATOM 941 N N . CYS A 1 114 ? -3.351 -1.832 14.504 1.00 98.50 114 CYS A N 1
ATOM 942 C CA . CYS A 1 114 ? -2.100 -1.265 14.022 1.00 98.50 114 CYS A CA 1
ATOM 943 C C . CYS A 1 114 ? -1.592 -2.069 12.830 1.00 98.50 114 CYS A C 1
ATOM 945 O O . CYS A 1 114 ? -1.307 -3.255 12.986 1.00 98.50 114 CYS A O 1
ATOM 947 N N . LEU A 1 115 ? -1.424 -1.419 11.679 1.00 98.31 115 LEU A N 1
ATOM 948 C CA . LEU A 1 115 ? -0.600 -1.912 10.579 1.00 98.31 115 LEU A CA 1
ATOM 949 C C . LEU A 1 115 ? 0.868 -1.680 10.949 1.00 98.31 115 LEU A C 1
ATOM 951 O O . LEU A 1 115 ? 1.306 -0.530 11.058 1.00 98.31 115 LEU A O 1
ATOM 955 N N . TYR A 1 116 ? 1.610 -2.763 11.175 1.00 96.69 116 TYR A N 1
ATOM 956 C CA . TYR A 1 116 ? 2.946 -2.691 11.779 1.00 96.69 116 TYR A CA 1
ATOM 957 C C . TYR A 1 116 ? 4.071 -3.249 10.905 1.00 96.69 116 TYR A C 1
ATOM 959 O O . TYR A 1 116 ? 5.236 -2.951 11.168 1.00 96.69 116 TYR A O 1
ATOM 967 N N . GLU A 1 117 ? 3.740 -4.047 9.894 1.00 96.94 117 GLU A N 1
ATOM 968 C CA . GLU A 1 117 ? 4.699 -4.687 8.997 1.00 96.94 117 GLU A CA 1
ATOM 969 C C . GLU A 1 117 ? 4.084 -4.858 7.612 1.00 96.94 117 GLU A C 1
ATOM 971 O O . GLU A 1 117 ? 2.917 -5.235 7.499 1.00 96.94 117 GLU A O 1
ATOM 976 N N . GLY A 1 118 ? 4.861 -4.598 6.563 1.00 96.44 118 GLY A N 1
ATOM 977 C CA . GLY A 1 118 ? 4.406 -4.783 5.192 1.00 96.44 118 GLY A CA 1
ATOM 978 C C . GLY A 1 118 ? 5.249 -4.039 4.167 1.00 96.44 118 GLY A C 1
ATOM 979 O O . GLY A 1 118 ? 6.347 -3.549 4.448 1.00 96.44 118 GLY A O 1
ATOM 980 N N . HIS A 1 119 ? 4.699 -3.934 2.967 1.00 96.12 119 HIS A N 1
ATOM 981 C CA . HIS A 1 119 ? 5.297 -3.236 1.838 1.00 96.12 119 HIS A CA 1
ATOM 982 C C . HIS A 1 119 ? 4.281 -2.311 1.176 1.00 96.12 119 HIS A C 1
ATOM 984 O O . HIS A 1 119 ? 3.076 -2.371 1.430 1.00 96.12 119 HIS A O 1
ATOM 990 N N . GLY A 1 120 ? 4.776 -1.414 0.338 1.00 95.75 120 GLY A N 1
ATOM 991 C CA . GLY A 1 120 ? 3.952 -0.444 -0.348 1.00 95.75 120 GLY A CA 1
ATOM 992 C C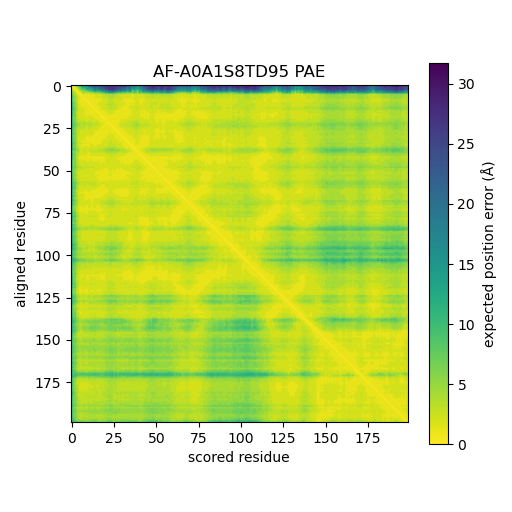 . GLY A 1 120 ? 4.582 0.092 -1.616 1.00 95.75 120 GLY A C 1
ATOM 993 O O . GLY A 1 120 ? 5.748 -0.153 -1.920 1.00 95.75 120 GLY A O 1
ATOM 994 N N . GLU A 1 121 ? 3.776 0.841 -2.353 1.00 96.50 121 GLU A N 1
ATOM 995 C CA . GLU A 1 121 ? 4.172 1.552 -3.559 1.00 96.50 121 GLU A CA 1
ATOM 996 C C . GLU A 1 121 ? 3.616 2.974 -3.487 1.00 96.50 121 GLU A C 1
ATOM 998 O O . GLU A 1 121 ? 2.421 3.186 -3.259 1.00 96.50 121 GLU A O 1
ATOM 1003 N N . PHE A 1 122 ? 4.498 3.951 -3.669 1.00 97.19 122 PHE A N 1
ATOM 1004 C CA . PHE A 1 122 ? 4.121 5.317 -3.989 1.00 97.19 122 PHE A CA 1
ATOM 1005 C C . PHE A 1 122 ? 4.141 5.489 -5.502 1.00 97.19 122 PHE A C 1
ATOM 1007 O O . PHE A 1 122 ? 5.079 5.035 -6.162 1.00 97.19 122 PHE A O 1
ATOM 1014 N N . PHE A 1 123 ? 3.140 6.175 -6.044 1.00 97.25 123 PHE A N 1
ATOM 1015 C CA . PHE A 1 123 ? 3.051 6.440 -7.470 1.00 97.25 123 PHE A CA 1
ATOM 1016 C C . PHE A 1 123 ? 2.531 7.848 -7.759 1.00 97.25 123 PHE A C 1
ATOM 1018 O O . PHE A 1 123 ? 1.478 8.248 -7.265 1.00 97.25 123 PHE A O 1
ATOM 1025 N N . ASP A 1 124 ? 3.271 8.587 -8.581 1.00 96.81 124 ASP A N 1
ATOM 1026 C CA . ASP A 1 124 ? 2.973 9.950 -9.003 1.00 96.81 124 ASP A CA 1
ATOM 1027 C C . ASP A 1 124 ? 3.004 10.040 -10.534 1.00 96.81 124 ASP A C 1
ATOM 1029 O O . ASP A 1 124 ? 4.064 10.057 -11.167 1.00 96.81 124 ASP A O 1
ATOM 1033 N N . LEU A 1 125 ? 1.805 10.072 -11.119 1.00 91.75 125 LEU A N 1
ATOM 1034 C CA . LEU A 1 125 ? 1.584 10.267 -12.554 1.00 91.75 125 LEU A CA 1
ATOM 1035 C C . LEU A 1 125 ? 1.514 11.745 -12.954 1.00 91.75 125 LEU A C 1
ATOM 1037 O O . LEU A 1 125 ? 1.417 12.043 -14.142 1.00 91.75 125 LEU A O 1
ATOM 1041 N N . SER A 1 126 ? 1.531 12.672 -11.992 1.00 93.25 126 SER A N 1
ATOM 1042 C CA . SER A 1 126 ? 1.405 14.108 -12.268 1.00 93.25 126 SER A CA 1
ATOM 1043 C C . SER A 1 126 ? 2.713 14.753 -12.739 1.00 93.25 126 SER A C 1
ATOM 1045 O O . SER A 1 126 ? 2.724 15.916 -13.141 1.00 93.25 126 SER A O 1
ATOM 1047 N N . VAL A 1 127 ? 3.815 13.998 -12.710 1.00 94.19 127 VAL A N 1
ATOM 1048 C CA . VAL A 1 127 ? 5.161 14.439 -13.084 1.00 94.19 127 VAL A CA 1
ATOM 1049 C C . VAL A 1 127 ? 5.671 13.700 -14.322 1.00 94.19 127 VAL A C 1
ATOM 1051 O O . VAL A 1 127 ? 5.264 12.575 -14.606 1.00 94.19 127 VAL A O 1
ATOM 1054 N N . SER A 1 128 ? 6.583 14.340 -15.060 1.00 92.81 128 SER A N 1
ATOM 1055 C CA . SER A 1 128 ? 7.282 13.749 -16.204 1.00 92.81 128 SER A CA 1
ATOM 1056 C C . SER A 1 128 ? 8.796 13.932 -16.034 1.00 92.81 128 SER A C 1
ATOM 1058 O O . SER A 1 128 ? 9.247 15.077 -15.945 1.00 92.81 128 SER A O 1
ATOM 1060 N N . PRO A 1 129 ? 9.596 12.852 -16.008 1.00 93.00 129 PRO A N 1
ATOM 1061 C CA . PRO A 1 129 ? 9.160 11.453 -16.044 1.00 93.00 129 PRO A CA 1
ATOM 1062 C C . PRO A 1 129 ? 8.322 11.086 -14.810 1.00 93.00 129 PRO A C 1
ATOM 1064 O O . PRO A 1 129 ? 8.470 11.710 -13.759 1.00 93.00 129 PRO A O 1
ATOM 1067 N N . ILE A 1 130 ? 7.447 10.085 -14.948 1.00 95.69 130 ILE A N 1
ATOM 1068 C CA . ILE A 1 130 ? 6.639 9.569 -13.830 1.00 95.69 130 ILE A CA 1
ATOM 1069 C C . ILE A 1 130 ? 7.541 9.154 -12.668 1.00 95.69 130 ILE A C 1
ATOM 1071 O O . ILE A 1 130 ? 8.684 8.749 -12.889 1.00 95.69 130 ILE A O 1
ATOM 1075 N N . PHE A 1 131 ? 7.024 9.210 -11.442 1.00 96.62 131 PHE A N 1
ATOM 1076 C CA . PHE A 1 131 ? 7.761 8.748 -10.269 1.00 96.62 131 PHE A CA 1
ATOM 1077 C C . PHE A 1 131 ? 7.026 7.606 -9.574 1.00 96.62 131 PHE A C 1
ATOM 1079 O O . PHE A 1 131 ? 5.842 7.706 -9.253 1.00 96.62 131 PHE A O 1
ATOM 1086 N N . ARG A 1 132 ? 7.744 6.523 -9.303 1.00 95.69 132 ARG A N 1
ATOM 1087 C CA . ARG A 1 132 ? 7.272 5.345 -8.582 1.00 95.69 132 ARG A CA 1
ATOM 1088 C C . ARG A 1 132 ? 8.343 4.891 -7.609 1.00 95.69 132 ARG A C 1
ATOM 1090 O O . ARG A 1 132 ? 9.515 4.875 -7.950 1.00 95.69 132 ARG A O 1
ATOM 1097 N N . GLU A 1 133 ? 7.959 4.480 -6.413 1.00 95.12 133 GLU A N 1
ATOM 1098 C CA . GLU A 1 133 ? 8.910 3.907 -5.463 1.00 95.12 133 GLU A CA 1
ATOM 1099 C C . GLU A 1 133 ? 8.233 2.820 -4.633 1.00 95.12 133 GLU A C 1
ATOM 1101 O O . GLU A 1 133 ? 7.198 3.060 -4.009 1.00 95.12 133 GLU A O 1
ATOM 1106 N N . SER A 1 134 ? 8.829 1.629 -4.618 1.00 95.06 134 SER A N 1
ATOM 1107 C CA . SER A 1 134 ? 8.446 0.558 -3.700 1.00 95.06 134 SER A CA 1
ATOM 1108 C C . SER A 1 134 ? 9.190 0.733 -2.382 1.00 95.06 134 SER A C 1
ATOM 1110 O O . SER A 1 134 ? 10.371 1.080 -2.360 1.00 95.06 134 SER A O 1
ATOM 1112 N N . PHE A 1 135 ? 8.511 0.481 -1.272 1.00 94.50 135 PHE A N 1
ATOM 1113 C CA . PHE A 1 135 ? 9.084 0.599 0.063 1.00 94.50 135 PHE A CA 1
ATOM 1114 C C . PHE A 1 135 ? 8.568 -0.512 0.973 1.00 94.50 135 PHE A C 1
ATOM 1116 O O . PHE A 1 135 ? 7.547 -1.135 0.694 1.00 94.50 135 PHE A O 1
ATOM 1123 N N . SER A 1 136 ? 9.262 -0.742 2.084 1.00 95.19 136 SER A N 1
ATOM 1124 C CA . SER A 1 136 ? 8.814 -1.636 3.149 1.00 95.19 136 SER A CA 1
ATOM 1125 C C . SER A 1 136 ? 8.905 -0.972 4.518 1.00 95.19 136 SER A C 1
ATOM 1127 O O . SER A 1 136 ? 9.525 0.085 4.695 1.00 95.19 136 SER A O 1
ATOM 1129 N N . PHE A 1 137 ? 8.218 -1.561 5.489 1.00 94.62 137 PHE A N 1
ATOM 1130 C CA . PHE A 1 137 ? 8.189 -1.119 6.877 1.00 94.62 137 PHE A CA 1
ATOM 1131 C C . PHE A 1 137 ? 8.015 -2.322 7.812 1.00 94.62 137 PHE A C 1
ATOM 1133 O O . PHE A 1 137 ? 7.504 -3.372 7.418 1.00 94.62 137 PHE A O 1
ATOM 1140 N N . GLY A 1 138 ? 8.455 -2.173 9.064 1.00 92.81 138 GLY A N 1
ATOM 1141 C CA . GLY A 1 138 ? 8.596 -3.309 9.978 1.00 92.81 138 GLY A CA 1
ATOM 1142 C C . GLY A 1 138 ? 9.699 -4.267 9.516 1.00 92.81 138 GLY A C 1
ATOM 1143 O O . GLY A 1 138 ? 10.676 -3.831 8.907 1.00 92.81 138 GLY A O 1
ATOM 1144 N N . ASN A 1 139 ? 9.534 -5.564 9.782 1.00 91.06 139 ASN A N 1
ATOM 1145 C CA . ASN A 1 139 ? 10.487 -6.604 9.387 1.00 91.06 139 ASN A CA 1
ATOM 1146 C C . ASN A 1 139 ? 10.080 -7.252 8.052 1.00 91.06 139 ASN A C 1
ATOM 1148 O O . ASN A 1 139 ? 10.009 -8.472 7.935 1.00 91.06 139 ASN A O 1
ATOM 1152 N N . CYS A 1 140 ? 9.781 -6.427 7.046 1.00 91.88 140 CYS A N 1
ATOM 1153 C CA . CYS A 1 140 ? 9.401 -6.876 5.708 1.00 91.88 140 CYS A CA 1
ATOM 1154 C C . CYS A 1 140 ? 10.440 -6.417 4.679 1.00 91.88 140 CYS A C 1
ATOM 1156 O O . CYS A 1 140 ? 10.924 -5.281 4.725 1.00 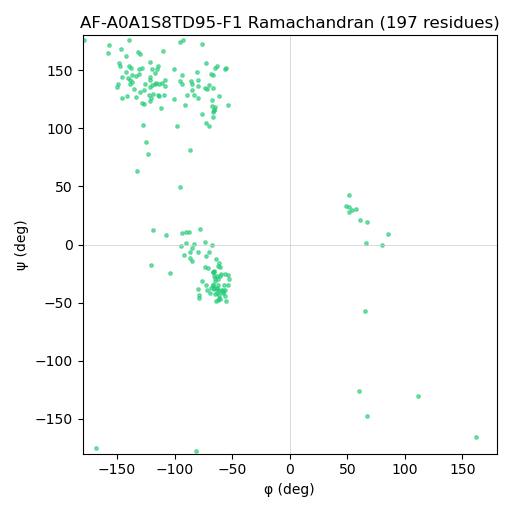91.88 140 CYS A O 1
ATOM 1158 N N . GLU A 1 141 ? 10.777 -7.293 3.736 1.00 91.31 141 GLU A N 1
ATOM 1159 C CA . GLU A 1 141 ? 11.605 -6.922 2.593 1.00 91.31 141 GLU A CA 1
ATOM 1160 C C . GLU A 1 141 ? 10.817 -6.062 1.599 1.00 91.31 141 GLU A C 1
ATOM 1162 O O . GLU A 1 141 ? 9.586 -6.090 1.545 1.00 91.31 141 GLU A O 1
ATOM 1167 N N . ILE A 1 142 ? 11.535 -5.272 0.799 1.00 90.88 142 ILE A N 1
ATOM 1168 C CA . ILE A 1 142 ? 10.910 -4.531 -0.295 1.00 90.88 142 ILE A CA 1
ATOM 1169 C C . ILE A 1 142 ? 10.445 -5.542 -1.339 1.00 90.88 142 ILE A C 1
ATOM 1171 O O . ILE A 1 142 ? 11.258 -6.247 -1.936 1.00 90.88 142 ILE A O 1
ATOM 1175 N N . GLU A 1 143 ? 9.140 -5.562 -1.595 1.00 90.31 143 GLU A N 1
ATOM 1176 C CA . GLU A 1 143 ? 8.577 -6.299 -2.716 1.00 90.31 143 GLU A CA 1
ATOM 1177 C C . GLU A 1 143 ? 9.049 -5.643 -4.019 1.00 90.31 143 GLU A C 1
ATOM 1179 O O . GLU A 1 143 ? 8.670 -4.516 -4.358 1.00 90.31 143 GLU A O 1
ATOM 1184 N N . LYS A 1 144 ? 9.932 -6.339 -4.733 1.00 91.12 144 LYS A N 1
ATOM 1185 C CA . LYS A 1 144 ? 10.367 -5.924 -6.062 1.00 91.12 144 LYS A CA 1
ATOM 1186 C C . LYS A 1 144 ? 9.201 -6.115 -7.025 1.00 91.12 144 LYS A C 1
ATOM 1188 O O . LYS A 1 144 ? 8.483 -7.100 -6.939 1.00 91.12 144 LYS A O 1
ATOM 1193 N N . LYS A 1 145 ? 8.998 -5.133 -7.900 1.00 92.94 145 LYS A N 1
ATOM 1194 C CA . LYS A 1 145 ? 7.986 -5.168 -8.953 1.00 92.94 145 LYS A CA 1
ATOM 1195 C C . LYS A 1 145 ? 8.573 -4.625 -10.235 1.00 92.94 145 LYS A C 1
ATOM 1197 O O . LYS A 1 145 ? 9.417 -3.734 -10.200 1.00 92.94 145 LYS A O 1
ATOM 1202 N N . GLY A 1 146 ? 8.048 -5.098 -11.354 1.00 95.88 146 GLY A N 1
ATOM 1203 C CA . GLY A 1 146 ? 8.306 -4.513 -12.661 1.00 95.88 146 GLY A CA 1
ATOM 1204 C C . GLY A 1 146 ? 9.128 -5.442 -13.529 1.00 95.88 146 GLY A C 1
ATOM 1205 O O . GLY A 1 146 ? 8.763 -6.601 -13.714 1.00 95.88 146 GLY A O 1
ATOM 1206 N N . PHE A 1 147 ? 10.196 -4.913 -14.122 1.00 97.94 147 PHE A N 1
ATOM 1207 C CA . PHE A 1 147 ? 10.985 -5.638 -15.111 1.00 97.94 147 PHE A CA 1
ATOM 1208 C C . PHE A 1 147 ? 12.476 -5.399 -14.913 1.00 97.94 147 PHE A C 1
ATOM 1210 O O . PHE A 1 147 ? 12.903 -4.272 -14.654 1.00 97.94 147 PHE A O 1
ATOM 1217 N N . ILE A 1 148 ? 13.267 -6.448 -15.111 1.00 97.81 148 ILE A N 1
ATOM 1218 C CA . ILE A 1 148 ? 14.727 -6.383 -15.207 1.00 97.81 148 ILE A CA 1
ATOM 1219 C C . ILE A 1 148 ? 15.174 -6.897 -16.566 1.00 97.81 148 ILE A C 1
ATOM 1221 O O . ILE A 1 148 ? 14.516 -7.748 -17.163 1.00 97.81 148 ILE A O 1
ATOM 1225 N N . ILE A 1 149 ? 16.301 -6.383 -17.040 1.00 98.12 149 ILE A N 1
ATOM 1226 C CA . ILE A 1 149 ? 16.975 -6.885 -18.233 1.00 98.12 149 ILE A CA 1
ATOM 1227 C C . ILE A 1 149 ? 18.128 -7.751 -17.740 1.00 98.12 149 ILE A C 1
ATOM 1229 O O . ILE A 1 149 ? 18.921 -7.306 -16.913 1.00 98.12 149 ILE A O 1
ATOM 1233 N N . SER A 1 150 ? 18.173 -8.994 -18.191 1.00 97.88 150 SER A N 1
ATOM 1234 C CA . SER A 1 150 ? 19.159 -9.981 -17.771 1.00 97.88 150 SER A CA 1
ATOM 1235 C C . SER A 1 150 ? 20.348 -10.051 -18.737 1.00 97.88 150 SER A C 1
ATOM 1237 O O . SER A 1 150 ? 20.363 -9.386 -19.777 1.00 97.88 150 SER A O 1
ATOM 1239 N N . GLU A 1 151 ? 21.359 -10.845 -18.384 1.00 97.56 151 GLU A N 1
ATOM 1240 C CA . GLU A 1 151 ? 22.623 -10.981 -19.130 1.00 97.56 151 GLU A CA 1
ATOM 1241 C C . GLU A 1 151 ? 22.452 -11.524 -20.561 1.00 97.56 151 GLU A C 1
ATOM 1243 O O . GLU A 1 151 ? 23.319 -11.348 -21.408 1.00 97.56 151 GLU A O 1
ATOM 1248 N N . GLU A 1 152 ? 21.302 -12.119 -20.884 1.00 97.50 152 GLU A N 1
ATOM 1249 C CA . GLU A 1 152 ? 20.926 -12.547 -22.236 1.00 97.50 152 GLU A CA 1
ATOM 1250 C C . GLU A 1 152 ? 20.690 -11.353 -23.201 1.00 97.50 152 GLU A C 1
ATOM 1252 O O . GLU A 1 152 ? 20.357 -11.535 -24.375 1.00 97.50 152 GLU A O 1
ATOM 1257 N N . CYS A 1 153 ? 20.831 -10.108 -22.729 1.00 98.19 153 CYS A N 1
ATOM 1258 C CA . CYS A 1 153 ? 20.678 -8.897 -23.528 1.00 98.19 153 CYS A CA 1
ATOM 1259 C C . CYS A 1 153 ? 21.756 -8.776 -24.616 1.00 98.19 153 CYS A C 1
ATOM 1261 O O . CYS A 1 153 ? 22.928 -8.553 -24.337 1.00 98.19 153 CYS A O 1
ATOM 1263 N N . ILE A 1 154 ? 21.332 -8.765 -25.880 1.00 97.69 154 ILE A N 1
ATOM 1264 C CA . ILE A 1 154 ? 22.226 -8.579 -27.038 1.00 97.69 154 ILE A CA 1
ATOM 1265 C C . ILE A 1 154 ? 22.474 -7.105 -27.419 1.00 97.69 154 ILE A C 1
ATOM 1267 O O . ILE A 1 154 ? 22.946 -6.814 -28.514 1.00 97.69 154 ILE A O 1
ATOM 1271 N N . GLY A 1 155 ? 22.072 -6.143 -26.581 1.00 97.06 155 GLY A N 1
ATOM 1272 C CA . GLY A 1 155 ? 22.333 -4.715 -26.820 1.00 97.06 155 GLY A CA 1
ATOM 1273 C C . GLY A 1 155 ? 21.618 -4.082 -28.029 1.00 97.06 155 GLY A C 1
ATOM 1274 O O . GLY A 1 155 ? 22.025 -3.020 -28.492 1.00 97.06 155 GLY A O 1
ATOM 1275 N N . CYS A 1 156 ? 20.536 -4.688 -28.539 1.00 96.81 156 CYS A N 1
ATOM 1276 C CA . CYS A 1 156 ? 19.844 -4.251 -29.767 1.00 96.81 156 CYS A CA 1
ATOM 1277 C C . CYS A 1 156 ? 19.072 -2.915 -29.672 1.00 96.81 156 CYS A C 1
ATOM 1279 O O . CYS A 1 156 ? 18.549 -2.435 -30.677 1.00 96.81 156 CYS A O 1
ATOM 1281 N N . ASN A 1 157 ? 18.970 -2.313 -28.481 1.00 96.56 157 ASN A N 1
ATOM 1282 C CA . ASN A 1 157 ? 18.330 -1.014 -28.227 1.00 96.56 157 ASN A CA 1
ATOM 1283 C C . ASN A 1 157 ? 16.798 -0.925 -28.448 1.00 96.56 157 ASN A C 1
ATOM 1285 O O . ASN A 1 157 ? 16.233 0.150 -28.260 1.00 96.56 157 ASN A O 1
ATOM 1289 N N . SER A 1 158 ? 16.099 -2.006 -28.820 1.00 96.69 158 SER A N 1
ATOM 1290 C CA . SER A 1 158 ? 14.638 -1.960 -29.050 1.00 96.69 158 SER A CA 1
ATOM 1291 C C . SER A 1 158 ? 13.861 -1.538 -27.796 1.00 96.69 158 SER A C 1
ATOM 1293 O O . SER A 1 158 ? 13.055 -0.615 -27.860 1.00 96.69 158 SER A O 1
ATOM 1295 N N . CYS A 1 159 ? 14.168 -2.131 -26.637 1.00 97.50 159 CYS A N 1
ATOM 1296 C CA . CYS A 1 159 ? 13.481 -1.817 -25.382 1.00 97.50 159 CYS A CA 1
ATOM 1297 C C . CYS A 1 159 ? 13.574 -0.331 -24.999 1.00 97.50 159 CYS A C 1
ATOM 1299 O O . CYS A 1 159 ? 12.582 0.247 -24.565 1.00 97.50 159 CYS A O 1
ATOM 1301 N N . ALA A 1 160 ? 14.744 0.288 -25.173 1.00 97.62 160 ALA A N 1
ATOM 1302 C CA . ALA A 1 160 ? 14.955 1.689 -24.832 1.00 97.62 160 ALA A CA 1
ATOM 1303 C C . ALA A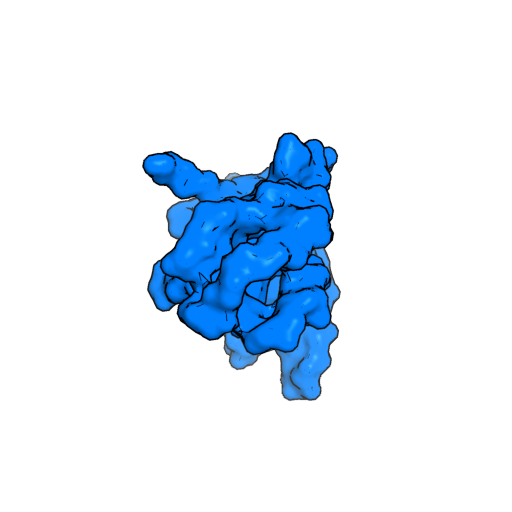 1 160 ? 14.257 2.643 -25.806 1.00 97.62 160 ALA A C 1
ATOM 1305 O O . ALA A 1 160 ? 13.666 3.620 -25.354 1.00 97.62 160 ALA A O 1
ATOM 1306 N N . LYS A 1 161 ? 14.262 2.338 -27.114 1.00 96.81 161 LYS A N 1
ATOM 1307 C CA . LYS A 1 161 ? 13.528 3.116 -28.129 1.00 96.81 161 LYS A CA 1
ATOM 1308 C C . LYS A 1 161 ? 12.023 3.120 -27.883 1.00 96.81 161 LYS A C 1
ATOM 1310 O O . LYS A 1 161 ? 11.381 4.149 -28.048 1.00 96.81 161 LYS A O 1
ATOM 1315 N N . ASP A 1 162 ? 11.487 1.974 -27.483 1.00 95.94 162 ASP A N 1
ATOM 1316 C CA . ASP A 1 162 ? 10.047 1.794 -27.320 1.00 95.94 162 ASP A CA 1
ATOM 1317 C C . ASP A 1 162 ? 9.546 2.217 -25.937 1.00 95.94 162 ASP A C 1
ATOM 1319 O O . ASP A 1 162 ? 8.342 2.318 -25.723 1.00 95.94 162 ASP A O 1
ATOM 1323 N N . CYS A 1 163 ? 10.442 2.469 -24.979 1.00 97.69 163 CYS A N 1
ATOM 1324 C CA . CYS A 1 163 ? 10.050 2.861 -23.634 1.00 97.69 163 CYS A CA 1
ATOM 1325 C C . CYS A 1 163 ? 9.360 4.241 -23.647 1.00 97.69 163 CYS A C 1
ATOM 1327 O O . CYS A 1 163 ? 10.029 5.246 -23.894 1.00 97.69 163 CYS A O 1
ATOM 1329 N N . PRO A 1 164 ? 8.068 4.344 -23.278 1.00 96.25 164 PRO A N 1
ATOM 1330 C CA . PRO A 1 164 ? 7.343 5.617 -23.319 1.00 96.25 164 PRO A CA 1
ATOM 1331 C C . PRO A 1 164 ? 7.878 6.645 -22.312 1.00 96.25 164 PRO A C 1
ATOM 1333 O O . PRO A 1 164 ? 7.700 7.841 -22.501 1.00 96.25 164 PRO A O 1
ATOM 1336 N N . GLN A 1 165 ? 8.534 6.185 -21.243 1.00 97.06 165 GLN A N 1
ATOM 1337 C CA . GLN A 1 165 ? 9.166 7.042 -20.234 1.00 97.06 165 GLN A CA 1
ATOM 1338 C C . GLN A 1 165 ? 10.651 7.293 -20.507 1.00 97.06 165 GLN A C 1
ATOM 1340 O O . GLN A 1 165 ? 11.305 7.962 -19.711 1.00 97.06 165 GLN A O 1
ATOM 1345 N N . GLN A 1 166 ? 11.204 6.704 -21.576 1.00 97.00 166 GLN A N 1
ATOM 1346 C CA . GLN A 1 166 ? 12.635 6.744 -21.894 1.00 97.00 166 GLN A CA 1
ATOM 1347 C C . GLN A 1 166 ? 13.520 6.382 -20.685 1.00 97.00 166 GLN A C 1
ATOM 1349 O O . GLN A 1 166 ? 14.622 6.893 -20.509 1.00 97.00 166 GLN A O 1
ATOM 1354 N N . CYS A 1 167 ? 13.032 5.482 -19.824 1.00 97.50 167 CYS A N 1
ATOM 1355 C CA . CYS A 1 167 ? 13.660 5.156 -18.545 1.00 97.50 167 CYS A CA 1
ATOM 1356 C C . CYS A 1 167 ? 14.676 4.009 -18.642 1.00 97.50 167 CYS A C 1
ATOM 1358 O O . CYS A 1 167 ? 15.082 3.473 -17.614 1.00 97.50 167 CYS A O 1
ATOM 1360 N N . ILE A 1 168 ? 15.050 3.583 -19.851 1.00 98.25 168 ILE A N 1
ATOM 1361 C CA . ILE A 1 168 ? 15.988 2.480 -20.071 1.00 98.25 168 ILE A CA 1
ATOM 1362 C C . ILE A 1 168 ? 17.278 3.045 -20.655 1.00 98.25 168 ILE A C 1
ATOM 1364 O O . ILE A 1 168 ? 17.279 3.598 -21.754 1.00 98.25 168 ILE A O 1
ATOM 1368 N N . THR A 1 169 ? 18.378 2.896 -19.926 1.00 97.44 169 THR A N 1
ATOM 1369 C CA . THR A 1 169 ? 19.692 3.407 -20.312 1.00 97.44 169 THR A CA 1
ATOM 1370 C C . THR A 1 169 ? 20.565 2.302 -20.897 1.00 97.44 169 THR A C 1
ATOM 1372 O O . THR A 1 169 ? 20.423 1.116 -20.584 1.00 97.44 169 THR A O 1
ATOM 1375 N N . LYS A 1 170 ? 21.473 2.699 -21.793 1.00 96.25 170 LYS A N 1
ATOM 1376 C CA . LYS A 1 170 ? 22.429 1.787 -22.422 1.00 96.25 170 LYS A CA 1
ATOM 1377 C C . LYS A 1 170 ? 23.422 1.259 -21.380 1.00 96.25 170 LYS A C 1
ATOM 1379 O O . LYS A 1 170 ? 23.986 2.036 -20.616 1.00 96.25 170 LYS A O 1
ATOM 1384 N N . GLY A 1 171 ? 23.658 -0.048 -21.416 1.00 93.88 171 GLY A N 1
ATOM 1385 C CA . GLY A 1 171 ? 24.612 -0.780 -20.585 1.00 93.88 171 GLY A CA 1
ATOM 1386 C C . GLY A 1 171 ? 24.806 -2.200 -21.126 1.00 93.88 171 GLY A C 1
ATOM 1387 O O . GLY A 1 171 ? 24.229 -2.543 -22.163 1.00 93.88 171 GLY A O 1
ATOM 1388 N N . SER A 1 172 ? 25.578 -3.017 -20.408 1.00 92.44 172 SER A N 1
ATOM 1389 C CA . SER A 1 172 ? 25.751 -4.451 -20.675 1.00 92.44 172 SER A CA 1
ATOM 1390 C C . SER A 1 172 ? 25.415 -5.247 -19.404 1.00 92.44 172 SER A C 1
ATOM 1392 O O . SER A 1 172 ? 26.324 -5.454 -18.601 1.00 92.44 172 SER A O 1
ATOM 1394 N N . PRO A 1 173 ? 24.142 -5.631 -19.174 1.00 96.31 173 PRO A N 1
ATOM 1395 C CA . PRO A 1 173 ? 22.956 -5.394 -20.006 1.00 96.31 173 PRO A CA 1
ATOM 1396 C C . PRO A 1 173 ? 22.412 -3.955 -19.904 1.00 96.31 173 PRO A C 1
ATOM 1398 O O . PRO A 1 173 ? 22.858 -3.147 -19.089 1.00 96.31 173 PRO A O 1
ATOM 1401 N N . TYR A 1 174 ? 21.431 -3.613 -20.750 1.00 97.69 174 TYR A N 1
ATOM 1402 C CA . TYR A 1 174 ? 20.662 -2.366 -20.601 1.00 97.69 174 TYR A CA 1
ATOM 1403 C C . TYR A 1 174 ? 20.016 -2.294 -19.208 1.00 97.69 174 TYR A C 1
ATOM 1405 O O . TYR A 1 174 ? 19.670 -3.322 -18.634 1.00 97.69 174 TYR A O 1
ATOM 1413 N N . VAL A 1 175 ? 19.795 -1.090 -18.675 1.00 97.94 175 VAL A N 1
ATOM 1414 C CA . VAL A 1 175 ? 19.299 -0.911 -17.299 1.00 97.94 175 VAL A CA 1
ATOM 1415 C C . VAL A 1 175 ? 18.000 -0.119 -17.292 1.00 97.94 175 VAL A C 1
ATOM 1417 O O . VAL A 1 175 ? 17.915 0.957 -17.875 1.00 97.94 175 VAL A O 1
ATOM 1420 N N . ILE A 1 176 ? 16.977 -0.642 -16.613 1.00 98.12 176 ILE A N 1
ATOM 1421 C CA . ILE A 1 176 ? 15.699 0.051 -16.412 1.00 98.12 176 ILE A CA 1
ATOM 1422 C C . ILE A 1 176 ? 15.778 0.852 -15.111 1.00 98.12 176 ILE A C 1
ATOM 1424 O O . ILE A 1 176 ? 15.936 0.275 -14.034 1.00 98.12 176 ILE A O 1
ATOM 1428 N N . ASN A 1 177 ? 15.610 2.172 -15.195 1.00 97.56 177 ASN A N 1
ATOM 1429 C CA . ASN A 1 177 ? 15.368 3.009 -14.028 1.00 97.56 177 ASN A CA 1
ATOM 1430 C C . ASN A 1 177 ? 13.962 2.721 -13.479 1.00 97.56 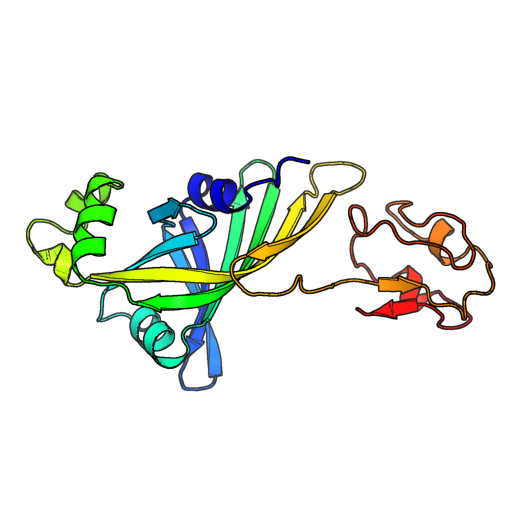177 ASN A C 1
ATOM 1432 O O . ASN A 1 177 ? 12.962 3.200 -14.018 1.00 97.56 177 ASN A O 1
ATOM 1436 N N . GLN A 1 178 ? 13.904 1.940 -12.398 1.00 96.81 178 GLN A N 1
ATOM 1437 C CA . GLN A 1 178 ? 12.652 1.514 -11.766 1.00 96.81 178 GLN A CA 1
ATOM 1438 C C . GLN A 1 178 ? 11.830 2.692 -11.235 1.00 96.81 178 GLN A C 1
ATOM 1440 O O . GLN A 1 178 ? 10.604 2.628 -11.266 1.00 96.81 178 GLN A O 1
ATOM 1445 N N . LEU A 1 179 ? 12.480 3.793 -10.834 1.00 96.75 179 LEU A N 1
ATOM 1446 C CA . LEU A 1 179 ? 11.774 4.968 -10.316 1.00 96.75 179 LEU A CA 1
ATOM 1447 C C . LEU A 1 179 ? 10.902 5.647 -11.374 1.00 96.75 179 LEU A C 1
ATOM 1449 O O . LEU A 1 179 ? 9.940 6.329 -11.036 1.00 96.75 179 LEU A O 1
ATOM 1453 N N . ASN A 1 180 ? 11.219 5.429 -12.650 1.00 97.81 180 ASN A N 1
ATOM 1454 C CA . ASN A 1 180 ? 10.561 6.066 -13.784 1.00 97.81 180 ASN A CA 1
ATOM 1455 C C . ASN A 1 180 ? 9.882 5.031 -14.695 1.00 97.81 180 ASN A C 1
ATOM 1457 O O . ASN A 1 180 ? 9.481 5.345 -15.816 1.00 97.81 180 ASN A O 1
ATOM 1461 N N . CYS A 1 181 ? 9.754 3.780 -14.240 1.00 97.12 181 CYS A N 1
ATOM 1462 C CA . CYS A 1 181 ? 9.130 2.714 -15.009 1.00 97.12 181 CYS A CA 1
ATOM 1463 C C . CYS A 1 181 ? 7.614 2.659 -14.760 1.00 97.12 181 CYS A C 1
ATOM 1465 O O . CYS A 1 181 ? 7.155 2.545 -13.627 1.00 97.12 181 CYS A O 1
ATOM 1467 N N . LEU A 1 182 ? 6.816 2.648 -15.835 1.00 96.25 182 LEU A N 1
ATOM 1468 C CA . LEU A 1 182 ? 5.357 2.454 -15.751 1.00 96.25 182 LEU A CA 1
ATOM 1469 C C . LEU A 1 182 ? 4.940 1.016 -15.410 1.00 96.25 182 LEU A C 1
ATOM 1471 O O . LEU A 1 182 ? 3.757 0.758 -15.218 1.00 96.25 182 LEU A O 1
ATOM 1475 N N . HIS A 1 183 ? 5.878 0.067 -15.431 1.00 96.62 183 HIS A N 1
ATOM 1476 C CA . HIS A 1 183 ? 5.590 -1.372 -15.422 1.00 96.62 183 HIS A CA 1
ATOM 1477 C C . HIS A 1 183 ? 4.626 -1.792 -16.556 1.00 96.62 183 HIS A C 1
ATOM 1479 O O . HIS A 1 183 ? 3.898 -2.772 -16.432 1.00 96.62 183 HIS A O 1
ATOM 1485 N N . CYS A 1 184 ? 4.649 -1.079 -17.690 1.00 96.81 184 CYS A N 1
ATOM 1486 C CA . CYS A 1 184 ? 3.743 -1.327 -18.818 1.00 96.81 184 CYS A CA 1
ATOM 1487 C C . CYS A 1 184 ? 4.030 -2.627 -19.587 1.00 96.81 184 CYS A C 1
ATOM 1489 O O . CYS A 1 184 ? 3.160 -3.107 -20.297 1.00 96.81 184 CYS A O 1
ATOM 1491 N N . GLY A 1 185 ? 5.239 -3.187 -19.478 1.00 97.44 185 GLY A N 1
ATOM 1492 C CA . GLY A 1 185 ? 5.606 -4.440 -20.146 1.00 97.44 185 GLY A CA 1
ATOM 1493 C C . GLY A 1 185 ? 5.977 -4.325 -21.626 1.00 97.44 185 GLY A C 1
ATOM 1494 O O . GLY A 1 185 ? 6.400 -5.319 -22.205 1.00 97.44 185 GLY A O 1
ATOM 1495 N N . LEU A 1 186 ? 5.942 -3.133 -22.230 1.00 98.00 186 LEU A N 1
ATOM 1496 C CA . LEU A 1 186 ? 6.252 -2.975 -23.657 1.00 98.00 186 LEU A CA 1
ATOM 1497 C C . LEU A 1 186 ? 7.661 -3.468 -24.031 1.00 98.00 186 LEU A C 1
ATOM 1499 O O . LEU A 1 186 ? 7.850 -4.111 -25.060 1.00 98.00 186 LEU A O 1
ATOM 1503 N N . CYS A 1 187 ? 8.657 -3.213 -23.176 1.00 97.88 187 CYS A N 1
ATOM 1504 C CA . CYS A 1 187 ? 10.005 -3.736 -23.382 1.00 97.88 187 CYS A CA 1
ATOM 1505 C C . CYS A 1 187 ? 10.032 -5.273 -23.347 1.00 97.88 187 CYS A C 1
ATOM 1507 O O . CYS A 1 187 ? 10.697 -5.887 -24.181 1.00 97.88 187 CYS A O 1
ATOM 1509 N N . PHE A 1 188 ? 9.301 -5.878 -22.406 1.00 98.12 188 PHE A N 1
ATOM 1510 C CA . PHE A 1 188 ? 9.201 -7.324 -22.225 1.00 98.12 188 PHE A CA 1
ATOM 1511 C C . PHE A 1 188 ? 8.604 -8.006 -23.458 1.00 98.12 188 PHE A C 1
ATOM 1513 O O . PHE A 1 188 ? 9.175 -8.976 -23.949 1.00 98.12 188 PHE A O 1
ATOM 1520 N N . GLU A 1 189 ? 7.521 -7.455 -24.003 1.00 97.31 189 GLU A N 1
ATOM 1521 C CA . GLU A 1 189 ? 6.854 -7.990 -25.196 1.00 97.31 189 GLU A CA 1
ATOM 1522 C C . GLU A 1 189 ? 7.712 -7.881 -26.463 1.00 97.31 189 GLU A C 1
ATOM 1524 O O . GLU A 1 189 ? 7.673 -8.766 -27.315 1.00 97.31 189 GLU A O 1
ATOM 1529 N N . ARG A 1 190 ? 8.505 -6.810 -26.593 1.00 95.88 190 ARG A N 1
ATOM 1530 C CA . ARG A 1 190 ? 9.270 -6.519 -27.817 1.00 95.88 190 ARG A CA 1
ATOM 1531 C C . ARG A 1 190 ? 10.688 -7.075 -27.835 1.00 95.88 190 ARG A C 1
ATOM 1533 O O . ARG A 1 190 ? 11.349 -7.006 -28.867 1.00 95.88 190 ARG A O 1
ATOM 1540 N N . CYS A 1 191 ? 11.190 -7.606 -26.720 1.00 97.88 191 CYS A N 1
ATOM 1541 C CA . CYS A 1 191 ? 12.560 -8.104 -26.663 1.00 97.88 191 CYS A CA 1
ATOM 1542 C C . CYS A 1 191 ? 12.731 -9.341 -27.573 1.00 97.88 191 CYS A C 1
ATOM 1544 O O . CYS A 1 191 ? 12.203 -10.406 -27.244 1.00 97.88 191 CYS A O 1
ATOM 1546 N N . PRO A 1 192 ? 13.524 -9.269 -28.662 1.00 97.38 192 PRO A N 1
ATOM 1547 C CA . PRO A 1 192 ? 13.621 -10.360 -29.639 1.00 97.38 192 PRO A CA 1
ATOM 1548 C C . PRO A 1 192 ? 14.273 -11.625 -29.066 1.00 97.38 192 PRO A C 1
ATOM 1550 O O . PRO A 1 192 ? 14.042 -12.724 -29.556 1.00 97.38 192 PRO A O 1
ATOM 1553 N N . VAL A 1 193 ? 15.073 -11.466 -28.008 1.00 97.88 193 VAL A N 1
ATOM 1554 C CA . VAL A 1 193 ? 15.790 -12.549 -27.320 1.00 97.88 193 VAL A CA 1
ATOM 1555 C C . VAL A 1 193 ? 15.191 -12.881 -25.951 1.00 97.88 193 VAL A C 1
ATOM 1557 O O . VAL A 1 193 ? 15.782 -13.647 -25.199 1.00 97.88 193 VAL A O 1
ATOM 1560 N N . LYS A 1 194 ? 14.032 -12.299 -25.600 1.00 97.50 194 LYS A N 1
ATOM 1561 C CA . LYS A 1 194 ? 13.340 -12.516 -24.312 1.00 97.50 194 LYS A CA 1
ATOM 1562 C C . LYS A 1 194 ? 14.234 -12.317 -23.073 1.00 97.50 194 LYS A C 1
ATOM 1564 O O . LYS A 1 194 ? 14.021 -12.937 -22.038 1.00 97.50 194 LYS A O 1
ATOM 1569 N N . ALA A 1 195 ? 15.200 -11.403 -23.154 1.00 98.06 195 ALA A N 1
ATOM 1570 C CA . ALA A 1 195 ? 16.130 -11.071 -22.070 1.00 98.06 195 ALA A CA 1
ATOM 1571 C C . ALA A 1 195 ? 15.518 -10.172 -20.978 1.00 98.06 195 ALA A C 1
ATOM 1573 O O . ALA A 1 195 ? 16.242 -9.565 -20.197 1.00 98.06 195 ALA A O 1
ATOM 1574 N N . ILE A 1 196 ? 14.196 -10.004 -20.947 1.00 98.25 196 ILE A N 1
ATOM 1575 C CA . ILE A 1 196 ? 13.512 -9.170 -19.957 1.00 98.25 196 ILE A CA 1
ATOM 1576 C C . ILE A 1 196 ? 12.660 -10.084 -19.094 1.00 98.25 196 ILE A C 1
ATOM 1578 O O . ILE A 1 196 ? 11.906 -10.902 -19.613 1.00 98.25 196 ILE A O 1
ATOM 1582 N N . LYS A 1 197 ? 12.800 -9.963 -17.775 1.00 97.81 197 LYS A N 1
ATOM 1583 C CA . LYS A 1 197 ? 12.135 -10.816 -16.785 1.00 97.81 197 LYS A CA 1
ATOM 1584 C C . LYS A 1 197 ? 11.259 -9.945 -15.894 1.00 97.81 197 LYS A C 1
ATOM 1586 O O . LYS A 1 197 ? 11.672 -8.853 -15.501 1.00 97.81 197 LYS A O 1
ATOM 1591 N N . ARG A 1 198 ? 10.043 -10.415 -15.605 1.00 96.69 198 ARG A N 1
ATOM 1592 C CA . ARG A 1 198 ? 9.169 -9.793 -14.605 1.00 96.69 198 ARG A CA 1
ATOM 1593 C C . ARG A 1 198 ? 9.720 -10.117 -13.217 1.00 96.69 198 ARG A C 1
ATOM 1595 O O . ARG A 1 198 ? 10.084 -11.268 -12.978 1.00 96.69 198 ARG A O 1
ATOM 1602 N N . ILE A 1 199 ? 9.788 -9.110 -12.357 1.00 93.94 199 ILE A N 1
ATOM 1603 C CA . ILE A 1 199 ? 10.183 -9.227 -10.948 1.00 93.94 199 ILE A CA 1
ATOM 1604 C C . ILE A 1 199 ? 9.070 -8.747 -10.042 1.00 93.94 199 ILE A C 1
ATOM 1606 O O . ILE A 1 199 ? 8.237 -7.935 -10.523 1.00 93.94 199 ILE A O 1
#

Organism: NCBI:txid29367

pLDDT: mean 95.46, std 7.35, range [35.16, 98.81]

InterPro domains:
  IPR011576 Pyridoxamine 5'-phosphate oxidase, N-terminal [PF01243] (8-86)
  IPR012349 FMN-binding split barrel [G3DSA:2.30.110.10] (1-146)
  IPR01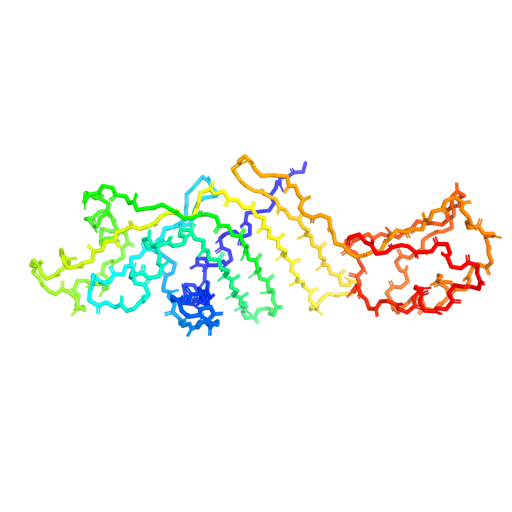7896 4Fe-4S ferredoxin-type, iron-sulphur binding domain [PF12838] (153-195)
  IPR017896 4Fe-4S ferredoxin-type, iron-sulphur binding domain [PS51379] (144-173)
  IPR017896 4Fe-4S ferredoxin-type, iron-sulphur binding domain [PS51379] (174-199)
  IPR017900 4Fe-4S ferredoxin, iron-sulphur binding, conserved site [PS00198] (153-164)
  IPR017900 4Fe-4S ferredoxin, iron-sulphur binding, conserved site [PS00198] (181-192)
  IPR050157 Photosystem I iron-sulfur center [PTHR24960] (45-197)

Foldseek 3Di:
DPPPLVVVVCQVQQWWKKWFAAPVRDIDIDTFGQQDDDPSKTKGKDFCPDSVNVRCVVPQKMWIWDADPQRKIKIWTAGKDWDDQVVLVVSCVSVVVCCVVQPDPSSSSMTMMMRAWTKMKIWHPNDQLTFMDIDIGDPDDTDDWAKFFAQLAPQPCPLQVPQPSSQWAVDNHIGGPPGRHPSPCPSCVPRPRNRMDTD

Sequence (199 aa):
MKTKDYFKILREIKDVSFATVDEDGHPQVRIIDVMIIENKKLYFVTARGKDFYKQLEEKQEVAITGVNKKYQTVRLNGKVKKLEKGWVDRVFDENLSMNNVYPGKSRYILEAFCLYEGHGEFFDLSVSPIFRESFSFGNCEIEKKGFIISEECIGCNSCAKDCPQQCITKGSPYVINQLNCLHCGLCFERCPVKAIKRI